Protein AF-A0A9E5T337-F1 (afdb_monomer)

Radius of gyration: 17.91 Å; Cα contacts (8 Å, |Δi|>4): 522; chains: 1; bounding box: 38×46×51 Å

Mean predicted aligned error: 8.65 Å

Foldseek 3Di:
DDDDDDPDDDDDPDPPVVCVVVPNLWPDADWDWPQAQAWWWWDLPPDIWIWHRPGSFWIDTVNHIFGKTWGDPDPQWIWIDTFNKIKIARPVLQWIWICDPNDIRTGGIDRDPDDDPDDIFAWCACVCAQDWWWWATSVRWTWIWHRNHSQWTFIAGPPGRPDTDIWTKTWICPDDQWIWMKTAAADDPPGPDDHFFGIKIWTARPVQQWIWTWTDGPPDTIGITIGGIDDDD

pLDDT: mean 80.41, std 20.09, range [23.73, 97.94]

Sequence (233 aa):
MNLIYDEGGVYIRNLANTADKHGIGQYCFARNFELAGSGYVISDGSAEYKCVFINRETMTLNDAEHYYECLKLVNSTYFVRFGTDVLVLDLEQQMATLILNGKTVCGVPFSSGFRPEGKRHTDAGSDMVGTSVSWVLGCGRFVNHDYFTEDKVRVGWSPKSEETEVMPCRAVKIKGAVYLVVVEGGVPDGVCAPAGTSRVIMLQDYDRMIFVGCVTGAGFDPVMISGYARPLG

Secondary structure (DSSP, 8-state):
------S-------THHHHGGGT-SS--PPBP-TTTT-EEEEE-SS-EEEEEE-SSSEEEETTEEEEEEEEEEETTEEEEEETTEEEEEETTTTEEEEEETTEEEEEEEESSS---SS---EE-GGGGTTEEEEEEETTS-EEEEEEEETTEEEEEETTEEEEEEEEEEEEEEEETTEEEEEEE-PPPTTSSSPTTEEEEEEEEETTTTEEEEEEEETTSPPEEEEEEEE---

Structure (mmCIF, N/CA/C/O backbone):
data_AF-A0A9E5T337-F1
#
_entry.id   AF-A0A9E5T337-F1
#
loop_
_atom_site.group_PDB
_atom_site.id
_atom_site.type_symbol
_atom_site.label_atom_id
_atom_site.label_alt_id
_atom_site.label_comp_id
_atom_site.label_asym_id
_atom_site.label_entity_id
_atom_site.label_seq_id
_atom_site.pdbx_PDB_ins_code
_atom_site.Cartn_x
_atom_site.Cartn_y
_atom_site.Cartn_z
_atom_site.occupancy
_atom_site.B_iso_or_equiv
_atom_site.auth_seq_id
_atom_site.auth_comp_id
_atom_site.auth_asym_id
_atom_site.auth_atom_id
_atom_site.pdbx_PDB_model_num
ATOM 1 N N . MET A 1 1 ? 10.348 -25.681 -7.161 1.00 29.31 1 MET A N 1
ATOM 2 C CA . MET A 1 1 ? 9.808 -26.300 -8.389 1.00 29.31 1 MET A CA 1
ATOM 3 C C . MET A 1 1 ? 9.686 -25.167 -9.385 1.00 29.31 1 MET A C 1
ATOM 5 O O . MET A 1 1 ? 8.897 -24.266 -9.147 1.00 29.31 1 MET A O 1
ATOM 9 N N . ASN A 1 2 ? 10.580 -25.129 -10.370 1.00 23.73 2 ASN A N 1
ATOM 10 C CA . ASN A 1 2 ? 10.744 -23.972 -11.247 1.00 23.73 2 ASN A CA 1
ATOM 11 C C . ASN A 1 2 ? 9.690 -24.040 -12.346 1.00 23.73 2 ASN A C 1
ATOM 13 O O . ASN A 1 2 ? 9.723 -24.952 -13.170 1.00 23.73 2 ASN A O 1
ATOM 17 N N . LEU A 1 3 ? 8.741 -23.111 -12.320 1.00 25.02 3 LEU A N 1
ATOM 18 C CA . LEU A 1 3 ? 7.777 -22.945 -13.396 1.00 25.02 3 LEU A CA 1
ATOM 19 C C . LEU A 1 3 ? 8.411 -22.017 -14.431 1.00 25.02 3 LEU A C 1
ATOM 21 O O . LEU A 1 3 ? 8.548 -20.821 -14.201 1.00 25.02 3 LEU A O 1
ATOM 25 N N . ILE A 1 4 ? 8.845 -22.611 -15.539 1.00 28.19 4 ILE A N 1
ATOM 26 C CA . ILE A 1 4 ? 9.186 -21.921 -16.782 1.00 28.19 4 ILE A CA 1
ATOM 27 C C . ILE A 1 4 ? 7.987 -22.145 -17.704 1.00 28.19 4 ILE A C 1
ATOM 29 O O . ILE A 1 4 ? 7.609 -23.299 -17.913 1.00 28.19 4 ILE A O 1
ATOM 33 N N . TYR A 1 5 ? 7.395 -21.077 -18.241 1.00 33.62 5 TYR A N 1
ATOM 34 C CA . TYR A 1 5 ? 6.402 -21.188 -19.307 1.00 33.62 5 TYR A CA 1
ATOM 35 C C . TYR A 1 5 ? 6.791 -20.306 -20.484 1.00 33.62 5 TYR A C 1
ATOM 37 O O . TYR A 1 5 ? 6.913 -19.091 -20.363 1.00 33.62 5 TYR A O 1
ATOM 45 N N . ASP A 1 6 ? 7.012 -21.018 -21.581 1.00 28.67 6 ASP A N 1
ATOM 46 C CA . ASP A 1 6 ? 7.445 -20.587 -22.896 1.00 28.67 6 ASP A CA 1
ATOM 47 C C . ASP A 1 6 ? 6.250 -20.141 -23.758 1.00 28.67 6 ASP A C 1
ATOM 49 O O . ASP A 1 6 ? 5.079 -20.406 -23.458 1.00 28.67 6 ASP A O 1
ATOM 53 N N . GLU A 1 7 ? 6.592 -19.450 -24.833 1.00 40.72 7 GLU A N 1
ATOM 54 C CA . GLU A 1 7 ? 5.768 -18.841 -25.859 1.00 40.72 7 GLU A CA 1
ATOM 55 C C . GLU A 1 7 ? 4.642 -19.761 -26.377 1.00 40.72 7 GLU A C 1
ATOM 57 O O . GLU A 1 7 ? 4.862 -20.860 -26.884 1.00 40.72 7 GLU A O 1
ATOM 62 N N . GLY A 1 8 ? 3.400 -1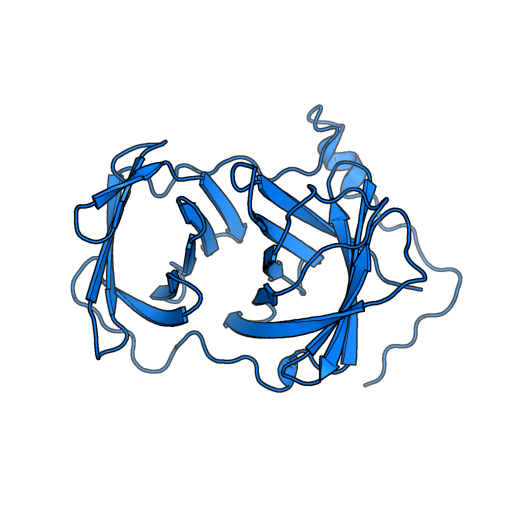9.265 -26.306 1.00 40.59 8 GLY A N 1
ATOM 63 C CA . GLY A 1 8 ? 2.235 -19.874 -26.959 1.00 40.59 8 GLY A CA 1
ATOM 64 C C . GLY A 1 8 ? 1.330 -20.706 -26.044 1.00 40.59 8 GLY A C 1
ATOM 65 O O . GLY A 1 8 ? 1.277 -21.927 -26.148 1.00 40.59 8 GLY A O 1
ATOM 66 N N . GLY A 1 9 ? 0.516 -20.057 -25.201 1.00 26.78 9 GLY A N 1
ATOM 67 C CA . GLY A 1 9 ? -0.428 -20.790 -24.352 1.00 26.78 9 GLY A CA 1
ATOM 68 C C . GLY A 1 9 ? -1.543 -19.961 -23.716 1.00 26.78 9 GLY A C 1
ATOM 69 O O . GLY A 1 9 ? -1.344 -19.329 -22.692 1.00 26.78 9 GLY A O 1
ATOM 70 N N . VAL A 1 10 ? -2.737 -20.076 -24.308 1.00 29.52 10 VAL A N 1
ATOM 71 C CA . VAL A 1 10 ? -4.086 -19.853 -23.748 1.00 29.52 10 VAL A CA 1
ATOM 72 C C . VAL A 1 10 ? -4.414 -18.442 -23.233 1.00 29.52 10 VAL A C 1
ATOM 74 O O . VAL A 1 10 ? -4.197 -18.084 -22.081 1.00 29.52 10 VAL A O 1
ATOM 77 N N . TYR A 1 11 ? -5.121 -17.691 -24.083 1.00 35.78 11 TYR A N 1
ATOM 78 C CA . TYR A 1 11 ? -6.026 -16.617 -23.676 1.00 35.78 11 TYR A CA 1
ATOM 79 C C . TYR A 1 11 ? -7.002 -17.140 -22.608 1.00 35.78 11 TYR A C 1
ATOM 81 O O . TYR A 1 11 ? -8.017 -17.771 -22.916 1.00 35.78 11 TYR A O 1
ATOM 89 N N . ILE A 1 12 ? -6.693 -16.886 -21.337 1.00 29.39 12 ILE A N 1
ATOM 90 C CA . ILE A 1 12 ? -7.669 -16.983 -20.256 1.00 29.39 12 ILE A CA 1
ATOM 91 C C . ILE A 1 12 ? -8.687 -15.881 -20.529 1.00 29.39 12 ILE A C 1
ATOM 93 O O . ILE A 1 12 ? -8.316 -14.717 -20.674 1.00 29.39 12 ILE A O 1
ATOM 97 N N . ARG A 1 13 ? -9.969 -16.253 -20.651 1.00 28.33 13 ARG A N 1
ATOM 98 C CA . ARG A 1 13 ? -11.077 -15.312 -20.868 1.00 28.33 13 ARG A CA 1
ATOM 99 C C . ARG A 1 13 ? -10.943 -14.123 -19.914 1.00 28.33 13 ARG A C 1
ATOM 101 O O . ARG A 1 13 ? -11.208 -14.238 -18.724 1.00 28.33 13 ARG A O 1
ATOM 108 N N . ASN A 1 14 ? -10.543 -13.006 -20.512 1.00 28.42 14 ASN A N 1
ATOM 109 C CA . ASN A 1 14 ? -10.410 -11.662 -19.977 1.00 28.42 14 ASN A CA 1
ATOM 110 C C . ASN A 1 14 ? -11.287 -11.360 -18.741 1.00 28.42 14 ASN A C 1
ATOM 112 O O . ASN A 1 14 ? -12.499 -11.178 -18.876 1.00 28.42 14 ASN A O 1
ATOM 116 N N . LEU A 1 15 ? -10.649 -11.120 -17.589 1.00 34.06 15 LEU A N 1
ATOM 117 C CA . LEU A 1 15 ? -11.189 -10.228 -16.546 1.00 34.06 15 LEU A CA 1
ATOM 118 C C . LEU A 1 15 ? -11.283 -8.770 -17.047 1.00 34.06 15 LEU A C 1
ATOM 120 O O . LEU A 1 15 ? -12.082 -7.986 -16.538 1.00 34.06 15 LEU A O 1
ATOM 124 N N . ALA A 1 16 ? -10.571 -8.427 -18.128 1.00 31.20 16 ALA A N 1
ATOM 125 C CA . ALA A 1 16 ? -10.767 -7.169 -18.848 1.00 31.20 16 ALA A CA 1
ATOM 126 C C . ALA A 1 16 ? -12.151 -7.072 -19.538 1.00 31.20 16 ALA A C 1
ATOM 128 O O . ALA A 1 16 ? -12.636 -5.974 -19.769 1.00 31.20 16 ALA A O 1
ATOM 129 N N . ASN A 1 17 ? -12.852 -8.194 -19.779 1.00 30.44 17 ASN A N 1
ATOM 130 C CA . ASN A 1 17 ? -14.195 -8.230 -20.386 1.00 30.44 17 ASN A CA 1
ATOM 131 C C . ASN A 1 17 ? -15.329 -8.293 -19.351 1.00 30.44 17 ASN A C 1
ATOM 133 O O . ASN A 1 17 ? -16.504 -8.311 -19.725 1.00 30.44 17 ASN A O 1
ATOM 137 N N . THR A 1 18 ? -15.016 -8.372 -18.058 1.00 39.38 18 THR A N 1
ATOM 138 C CA . THR A 1 18 ? -16.016 -8.203 -16.994 1.00 39.38 18 THR A CA 1
ATOM 139 C C . THR A 1 18 ? -16.165 -6.745 -16.577 1.00 39.38 18 THR A C 1
ATOM 141 O O . THR A 1 18 ? -17.231 -6.379 -16.107 1.00 39.38 18 THR A O 1
ATOM 144 N N . ALA A 1 19 ? -15.166 -5.893 -16.824 1.00 35.88 19 ALA A N 1
ATOM 145 C CA . ALA A 1 19 ? -15.247 -4.462 -16.533 1.00 35.88 19 ALA A CA 1
ATOM 146 C C . ALA A 1 19 ? -16.065 -3.691 -17.594 1.00 35.88 19 ALA A C 1
ATOM 148 O O . ALA A 1 19 ? -16.938 -2.900 -17.238 1.00 35.88 19 ALA A O 1
ATOM 149 N N . ASP A 1 20 ? -15.898 -4.005 -18.884 1.00 31.16 20 ASP A N 1
ATOM 150 C CA . ASP A 1 20 ? -16.635 -3.339 -19.975 1.00 31.16 20 ASP A CA 1
ATOM 151 C C . ASP A 1 20 ? -18.145 -3.623 -19.968 1.00 31.16 20 ASP A C 1
ATOM 153 O O . ASP A 1 20 ? -18.947 -2.750 -20.296 1.00 31.16 20 ASP A O 1
ATOM 157 N N . LYS A 1 21 ? -18.575 -4.802 -19.498 1.00 35.47 21 LYS A N 1
ATOM 158 C CA . LYS A 1 21 ? -20.008 -5.118 -19.310 1.00 35.47 21 LYS A CA 1
ATOM 159 C C . LYS A 1 21 ? -20.675 -4.264 -18.224 1.00 35.47 21 LYS A C 1
ATOM 161 O O . LYS A 1 21 ? -21.900 -4.204 -18.168 1.00 35.47 21 LYS A O 1
ATOM 166 N N . HIS A 1 22 ? -19.870 -3.615 -17.384 1.00 36.78 22 HIS A N 1
ATOM 167 C CA . HIS A 1 22 ? -20.288 -2.659 -16.363 1.00 36.78 22 HIS A CA 1
ATOM 168 C C . HIS A 1 22 ? -19.899 -1.209 -16.715 1.00 36.78 22 HIS A C 1
ATOM 170 O O . HIS A 1 22 ? -20.068 -0.324 -15.880 1.00 36.78 22 HIS A O 1
ATOM 176 N N . GLY A 1 23 ? -19.395 -0.943 -17.930 1.00 25.94 23 GLY A N 1
ATOM 177 C CA . GLY A 1 23 ? -18.974 0.395 -18.365 1.00 25.94 23 GLY A CA 1
ATOM 178 C C . GLY A 1 23 ? -17.684 0.904 -17.709 1.00 25.94 23 GLY A C 1
ATOM 179 O O . GLY A 1 23 ? -17.449 2.110 -17.671 1.00 25.94 23 GLY A O 1
ATOM 180 N N . ILE A 1 24 ? -16.852 0.013 -17.166 1.00 36.38 24 ILE A N 1
ATOM 181 C CA . ILE A 1 24 ? -15.649 0.366 -16.408 1.00 36.38 24 ILE A CA 1
ATOM 182 C C . ILE A 1 24 ? -14.429 0.313 -17.341 1.00 36.38 24 ILE A C 1
ATOM 184 O O . ILE A 1 24 ? -13.706 -0.676 -17.394 1.00 36.38 24 ILE A O 1
ATOM 188 N N . GLY A 1 25 ? -14.179 1.415 -18.057 1.00 35.22 25 GLY A N 1
ATOM 189 C CA . GLY A 1 25 ? -13.001 1.608 -18.922 1.00 35.22 25 GLY A CA 1
ATOM 190 C C . GLY A 1 25 ? -11.683 1.877 -18.176 1.00 35.22 25 GLY A C 1
ATOM 191 O O . GLY A 1 25 ? -10.708 2.318 -18.780 1.00 35.22 25 GLY A O 1
ATOM 192 N N . GLN A 1 26 ? -11.651 1.673 -16.857 1.00 44.88 26 GLN A N 1
ATOM 193 C CA . GLN A 1 26 ? -10.475 1.821 -16.002 1.00 44.88 26 GLN A CA 1
ATOM 194 C C . GLN A 1 26 ? -10.594 0.808 -14.864 1.00 44.88 26 GLN A C 1
ATOM 196 O O . GLN A 1 26 ? -11.515 0.918 -14.064 1.00 44.88 26 GLN A O 1
ATOM 201 N N . TYR A 1 27 ? -9.684 -0.163 -14.754 1.00 51.00 27 TYR A N 1
ATOM 202 C CA . TYR A 1 27 ? -9.589 -1.006 -13.556 1.00 51.00 27 TYR A CA 1
ATOM 203 C C . TYR A 1 27 ? -9.170 -0.127 -12.365 1.00 51.00 27 TYR A C 1
ATOM 205 O O . TYR A 1 27 ? -7.988 0.037 -12.077 1.00 51.00 27 TYR A O 1
ATOM 213 N 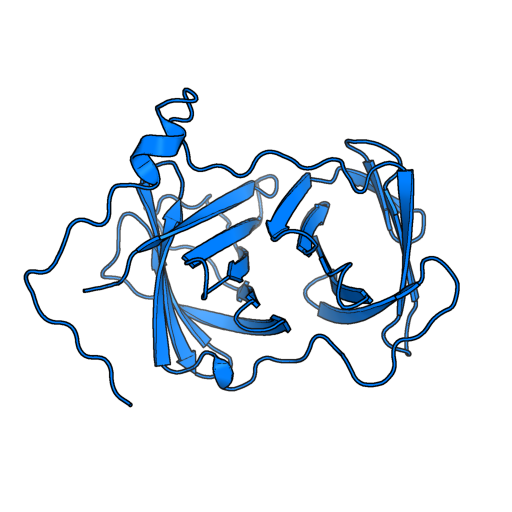N . CYS A 1 28 ? -10.153 0.529 -11.753 1.00 57.50 28 CYS A N 1
ATOM 214 C CA . CYS A 1 28 ? -10.033 1.336 -10.556 1.00 57.50 28 CYS A CA 1
ATOM 215 C C . CYS A 1 28 ? -10.923 0.685 -9.504 1.00 57.50 28 CYS A C 1
ATOM 217 O O . CYS A 1 28 ? -12.139 0.583 -9.694 1.00 57.50 28 CYS A O 1
ATOM 219 N N . PHE A 1 29 ? -10.328 0.207 -8.414 1.00 68.56 29 PHE A N 1
ATOM 220 C CA . PHE A 1 29 ? -11.117 -0.245 -7.276 1.00 68.56 29 PHE A CA 1
ATOM 221 C C . PHE A 1 29 ? -11.980 0.922 -6.801 1.00 68.56 29 PHE A C 1
ATOM 223 O O . PHE A 1 29 ? -11.488 2.033 -6.600 1.00 68.56 29 PHE A O 1
ATOM 230 N N . ALA A 1 30 ? -13.280 0.679 -6.639 1.00 78.56 30 ALA A N 1
ATOM 231 C CA . ALA A 1 30 ? -14.173 1.699 -6.119 1.00 78.56 30 ALA A CA 1
ATOM 232 C C . ALA A 1 30 ? -13.756 2.078 -4.692 1.00 78.56 30 ALA A C 1
ATOM 234 O O . ALA A 1 30 ? -13.337 1.217 -3.908 1.00 78.56 30 ALA A O 1
ATOM 235 N N . ARG A 1 31 ? -13.922 3.360 -4.345 1.00 83.44 31 ARG A N 1
ATOM 236 C CA . ARG A 1 31 ? -13.801 3.803 -2.953 1.00 83.44 31 ARG A CA 1
ATOM 237 C C . ARG A 1 31 ? -14.709 2.949 -2.073 1.00 83.44 31 ARG A C 1
ATOM 239 O O . ARG A 1 31 ? -15.872 2.710 -2.403 1.00 83.44 31 ARG A O 1
ATOM 246 N N . ASN A 1 32 ? -14.163 2.486 -0.960 1.00 88.69 32 ASN A N 1
ATOM 247 C CA . ASN A 1 32 ? -14.872 1.691 0.023 1.00 88.69 32 ASN A CA 1
ATOM 248 C C . ASN A 1 32 ? -15.223 2.559 1.236 1.00 88.69 32 ASN A C 1
ATOM 250 O O . ASN A 1 32 ? -14.430 3.390 1.667 1.00 88.69 32 ASN A O 1
ATOM 254 N N . PHE A 1 33 ? -16.420 2.353 1.782 1.00 92.94 33 PHE A N 1
ATOM 255 C CA . PHE A 1 33 ? -16.945 3.133 2.905 1.00 92.94 33 PHE A CA 1
ATOM 256 C C . PHE A 1 33 ? -17.353 2.254 4.093 1.00 92.94 33 PHE A C 1
ATOM 258 O O . PHE A 1 33 ? -18.019 2.736 5.003 1.00 92.94 33 PHE A O 1
ATOM 265 N N . GLU A 1 34 ? -16.994 0.967 4.093 1.00 93.69 34 GLU A N 1
ATOM 266 C CA . GLU A 1 34 ? -17.401 0.015 5.139 1.00 93.69 34 GLU A CA 1
ATOM 267 C C . GLU A 1 34 ? -16.792 0.344 6.504 1.00 93.69 34 GLU A C 1
ATOM 269 O O . GLU A 1 34 ? -17.346 -0.040 7.529 1.00 93.69 34 GLU A O 1
ATOM 274 N N . LEU A 1 35 ? -15.674 1.074 6.524 1.00 93.12 35 LEU A N 1
ATOM 275 C CA . LEU A 1 35 ? -15.048 1.532 7.759 1.00 93.12 35 LEU A CA 1
ATOM 276 C C . LEU A 1 35 ? -15.755 2.760 8.358 1.00 93.12 35 LEU A C 1
ATOM 278 O O . LEU A 1 35 ? -15.497 3.085 9.511 1.00 93.12 35 LEU A O 1
ATOM 282 N N . ALA A 1 36 ? -16.644 3.452 7.639 1.00 95.25 36 ALA A N 1
ATOM 283 C CA . ALA A 1 36 ? -17.304 4.648 8.165 1.00 95.25 36 ALA A CA 1
ATOM 284 C C . ALA A 1 36 ? -18.131 4.333 9.428 1.00 95.25 36 ALA A C 1
ATOM 286 O O . ALA A 1 36 ? -18.938 3.407 9.446 1.00 95.25 36 ALA A O 1
ATOM 287 N N . GLY A 1 37 ? -17.941 5.128 10.482 1.00 93.94 37 GLY A N 1
ATOM 288 C CA . GLY A 1 37 ? -18.546 4.927 11.799 1.00 93.94 37 GLY A CA 1
ATOM 289 C C . GLY A 1 37 ? -17.797 3.942 12.705 1.00 93.94 37 GLY A C 1
ATOM 290 O O . GLY A 1 37 ? -18.275 3.654 13.800 1.00 93.94 37 GLY A O 1
ATOM 291 N N . SER A 1 38 ? -16.642 3.419 12.279 1.00 93.50 38 SER A N 1
ATOM 292 C CA . SER A 1 38 ? -15.820 2.504 13.079 1.00 93.50 38 SER A CA 1
ATOM 293 C C . SER A 1 38 ? -14.626 3.203 13.736 1.00 93.50 38 SER A C 1
ATOM 295 O O . SER A 1 38 ? -14.162 4.253 13.289 1.00 93.50 38 SER A O 1
ATOM 297 N N . GLY A 1 39 ? -14.113 2.610 14.814 1.00 92.31 39 GLY A N 1
ATOM 298 C CA . GLY A 1 39 ? -12.928 3.090 15.516 1.00 92.31 39 GLY A CA 1
ATOM 299 C C . GLY A 1 39 ? -12.031 1.938 15.948 1.00 92.31 39 GLY A C 1
ATOM 300 O O . GLY A 1 39 ? -12.514 0.874 16.336 1.00 92.31 39 GLY A O 1
ATOM 301 N N . TYR A 1 40 ? -10.725 2.171 15.883 1.00 91.56 40 TYR A N 1
ATOM 302 C CA . TYR A 1 40 ? -9.684 1.206 16.204 1.00 91.56 40 TYR A CA 1
ATOM 303 C C . TYR A 1 40 ? -8.576 1.885 17.002 1.00 91.56 40 TYR A C 1
ATOM 305 O O . TYR A 1 40 ? -8.139 2.984 16.662 1.00 91.56 40 TYR A O 1
ATOM 313 N N . VAL A 1 41 ? -8.076 1.215 18.036 1.00 89.94 41 VAL A N 1
ATOM 314 C CA . VAL A 1 41 ? -6.817 1.601 18.689 1.00 89.94 41 VAL A CA 1
ATOM 315 C C . VAL A 1 41 ? -5.733 0.645 18.226 1.00 89.94 41 VAL A C 1
ATOM 317 O O . VAL A 1 41 ? -5.826 -0.549 18.480 1.00 89.94 41 VAL A O 1
ATOM 320 N N . ILE A 1 42 ? -4.722 1.148 17.531 1.00 89.69 42 ILE A N 1
ATOM 321 C CA . ILE A 1 42 ? -3.598 0.355 17.034 1.00 89.69 42 ILE A CA 1
ATOM 322 C C . ILE A 1 42 ? -2.449 0.491 18.026 1.00 89.69 42 ILE A C 1
ATOM 324 O O . ILE A 1 42 ? -2.052 1.609 18.344 1.00 89.69 42 ILE A O 1
ATOM 328 N N . SER A 1 43 ? -1.891 -0.624 18.493 1.00 86.56 43 SER A N 1
ATOM 329 C CA . SER A 1 43 ? -0.694 -0.607 19.341 1.00 86.56 43 SER A CA 1
ATOM 330 C C . SER A 1 43 ? 0.353 -1.601 18.863 1.00 86.56 43 SER A C 1
ATOM 332 O O . SER A 1 43 ? 0.029 -2.747 18.543 1.00 86.56 43 SER A O 1
ATOM 334 N N . ASP A 1 44 ? 1.610 -1.165 18.876 1.00 83.31 44 ASP A N 1
ATOM 335 C CA . ASP A 1 44 ? 2.799 -2.008 18.713 1.00 83.31 44 ASP A CA 1
ATOM 336 C C . ASP A 1 44 ? 3.436 -2.396 20.066 1.00 83.31 44 ASP A C 1
ATOM 338 O O . ASP A 1 44 ? 4.477 -3.049 20.113 1.00 83.31 44 ASP A O 1
ATOM 342 N N . GLY A 1 45 ? 2.797 -2.011 21.179 1.00 83.38 45 GLY A N 1
ATOM 343 C CA . GLY A 1 45 ? 3.275 -2.194 22.550 1.00 83.38 45 GLY A CA 1
ATOM 344 C C . GLY A 1 45 ? 4.114 -1.036 23.095 1.00 83.38 45 GLY A C 1
ATOM 345 O O . GLY A 1 45 ? 4.293 -0.959 24.308 1.00 83.38 45 GLY A O 1
ATOM 346 N N . SER A 1 46 ? 4.591 -0.132 22.238 1.00 84.88 46 SER A N 1
ATOM 347 C CA . SER A 1 46 ? 5.359 1.055 22.630 1.00 84.88 46 SER A CA 1
ATOM 348 C C . SER A 1 46 ? 4.528 2.336 22.559 1.00 84.88 46 SER A C 1
ATOM 350 O O . SER A 1 46 ? 4.669 3.217 23.406 1.00 84.88 46 SER A O 1
ATOM 352 N N . ALA A 1 47 ? 3.626 2.408 21.584 1.00 87.31 47 ALA A N 1
ATOM 353 C CA . ALA A 1 47 ? 2.710 3.513 21.378 1.00 87.31 47 ALA A CA 1
ATOM 354 C C . ALA A 1 47 ? 1.296 3.005 21.075 1.00 87.31 47 ALA A C 1
ATOM 356 O O . ALA A 1 47 ? 1.081 1.841 20.717 1.00 87.31 47 ALA A O 1
ATOM 357 N N . GLU A 1 48 ? 0.326 3.902 21.223 1.00 91.12 48 GLU A N 1
ATOM 358 C CA . GLU A 1 48 ? -1.060 3.683 20.825 1.00 91.12 48 GLU A CA 1
ATOM 359 C C . GLU A 1 48 ? -1.491 4.772 19.842 1.00 91.12 48 GLU A C 1
ATOM 361 O O . GLU A 1 48 ? -1.173 5.952 20.009 1.00 91.12 48 GLU A O 1
ATOM 366 N N . TYR A 1 49 ? -2.219 4.360 18.809 1.00 92.69 49 TYR A N 1
ATOM 367 C CA . TYR A 1 49 ? -2.725 5.215 17.747 1.00 92.69 49 TYR A CA 1
ATOM 368 C C . TYR A 1 49 ? -4.229 5.009 17.625 1.00 92.69 49 TYR A C 1
ATOM 370 O O . TYR A 1 49 ? -4.695 3.943 17.217 1.00 92.69 49 TYR A O 1
ATOM 378 N N . LYS A 1 50 ? -5.006 6.028 17.979 1.00 93.44 50 LYS A N 1
ATOM 379 C CA . LYS A 1 50 ? -6.467 5.985 17.908 1.00 93.44 50 LYS A CA 1
ATOM 380 C C . LYS A 1 50 ? -6.921 6.454 16.531 1.00 93.44 50 LYS A C 1
ATOM 382 O O . LYS A 1 50 ? -6.800 7.633 16.213 1.00 93.44 50 LYS A O 1
ATOM 387 N N . CYS A 1 51 ? -7.445 5.528 15.739 1.00 94.56 51 CYS A N 1
ATOM 388 C CA . CYS A 1 51 ? -7.976 5.769 14.403 1.00 94.56 51 CYS A CA 1
ATOM 389 C C . CYS A 1 51 ? -9.506 5.697 14.442 1.00 94.56 51 CYS A C 1
ATOM 391 O O . CYS A 1 51 ? -10.051 4.636 14.741 1.00 94.56 51 CYS A O 1
ATOM 393 N N . VAL A 1 52 ? -10.215 6.784 14.137 1.00 95.75 52 VAL A N 1
ATOM 394 C CA . VAL A 1 52 ? -11.690 6.793 14.096 1.00 95.75 52 VAL A CA 1
ATOM 395 C C . VAL A 1 52 ? -12.169 7.270 12.738 1.00 95.75 52 VAL A C 1
ATOM 397 O O . VAL A 1 52 ? -11.944 8.412 12.365 1.00 95.75 52 VAL A O 1
ATOM 400 N N . PHE A 1 53 ? -12.865 6.419 12.001 1.00 96.38 53 PHE A N 1
ATOM 401 C CA . PHE A 1 53 ? -13.480 6.764 10.725 1.00 96.38 53 PHE A CA 1
ATOM 402 C C . PHE A 1 53 ? -14.834 7.423 10.998 1.00 96.38 53 PHE A C 1
ATOM 404 O O . PHE A 1 53 ? -15.822 6.734 11.242 1.00 96.38 53 PHE A O 1
ATOM 411 N N . ILE A 1 54 ? -14.895 8.756 10.990 1.00 96.75 54 ILE A N 1
ATOM 412 C CA . ILE A 1 54 ? -16.104 9.502 11.375 1.00 96.75 54 ILE A CA 1
ATOM 413 C C . ILE A 1 54 ? -17.220 9.270 10.353 1.00 96.75 54 ILE A C 1
ATOM 415 O O . ILE A 1 54 ? -18.351 8.943 10.710 1.00 96.75 54 ILE A O 1
ATOM 419 N N . ASN A 1 55 ? -16.909 9.458 9.072 1.00 94.81 55 ASN A N 1
ATOM 420 C CA . ASN A 1 55 ? -17.862 9.330 7.974 1.00 94.81 55 ASN A CA 1
ATOM 421 C C . ASN A 1 55 ? -17.158 8.794 6.712 1.00 94.81 55 ASN A C 1
ATOM 423 O O . ASN A 1 55 ? -16.122 8.134 6.797 1.00 94.81 55 ASN A O 1
ATOM 427 N N . ARG A 1 56 ? -17.748 9.015 5.532 1.00 94.94 56 ARG A N 1
ATOM 428 C CA . ARG A 1 56 ? -17.230 8.528 4.242 1.00 94.94 56 ARG A CA 1
ATOM 429 C C . ARG A 1 56 ? -15.966 9.242 3.753 1.00 94.94 56 ARG A C 1
ATOM 431 O O . ARG A 1 56 ? -15.333 8.748 2.827 1.00 94.94 56 ARG A O 1
ATOM 438 N N . GLU A 1 57 ? -15.641 10.392 4.328 1.00 92.62 57 GLU A N 1
ATOM 439 C CA . GLU A 1 57 ? -14.609 11.306 3.834 1.00 92.62 57 GLU A CA 1
ATOM 440 C C . GLU A 1 57 ? -13.573 11.637 4.903 1.00 92.62 57 GLU A C 1
ATOM 442 O O . GLU A 1 57 ? -12.405 11.828 4.572 1.00 92.62 57 GLU A O 1
ATOM 447 N N . THR A 1 58 ? -13.975 11.683 6.176 1.00 96.50 58 THR A N 1
ATOM 448 C CA . THR A 1 58 ? -13.102 12.099 7.274 1.00 96.50 58 THR A CA 1
ATOM 449 C C . THR A 1 58 ? -12.866 10.997 8.298 1.00 96.50 58 THR A C 1
ATOM 451 O O . THR A 1 58 ? -13.754 10.213 8.654 1.00 96.50 58 THR A O 1
ATOM 454 N N . MET A 1 59 ? -11.629 10.950 8.783 1.00 97.06 59 MET A N 1
ATOM 455 C CA . MET A 1 59 ? -11.192 10.132 9.906 1.00 97.06 59 MET A CA 1
ATOM 456 C C . MET A 1 59 ? -10.378 10.981 10.882 1.00 97.06 59 MET A C 1
ATOM 458 O O . MET A 1 59 ? -9.893 12.046 10.510 1.00 97.06 59 MET A O 1
ATOM 462 N N . THR A 1 60 ? -10.179 10.500 12.105 1.00 97.00 60 THR A N 1
ATOM 463 C CA . THR A 1 60 ? -9.191 11.056 13.027 1.00 97.00 60 THR A CA 1
ATOM 464 C C . THR A 1 60 ? -8.064 10.077 13.296 1.00 97.00 60 THR A C 1
ATOM 466 O O . THR A 1 60 ? -8.291 8.870 13.388 1.00 97.00 60 THR A O 1
ATOM 469 N N . LEU A 1 61 ? -6.855 10.612 13.446 1.00 95.31 61 LEU A N 1
ATOM 470 C CA . LEU A 1 61 ? -5.696 9.924 14.001 1.00 95.31 61 LEU A CA 1
ATOM 471 C C . LEU A 1 61 ? -5.245 10.704 15.237 1.00 95.31 61 LEU A C 1
ATOM 473 O O . LEU A 1 61 ? -4.839 11.856 15.121 1.00 95.31 61 LEU A O 1
ATOM 477 N N . ASN A 1 62 ? -5.330 10.094 16.422 1.00 94.19 62 ASN A N 1
ATOM 478 C CA . ASN A 1 62 ? -5.045 10.760 17.702 1.00 94.19 62 ASN A CA 1
ATOM 479 C C . ASN A 1 62 ? -5.779 12.109 17.832 1.00 94.19 62 ASN A C 1
ATOM 481 O O . ASN A 1 62 ? -5.187 13.130 18.168 1.00 94.19 62 ASN A O 1
ATOM 485 N N . ASP A 1 63 ? -7.075 12.086 17.510 1.00 92.81 63 ASP A N 1
ATOM 486 C CA . ASP A 1 63 ? -8.004 13.223 17.544 1.00 92.81 63 ASP A CA 1
ATOM 487 C C . ASP A 1 63 ? -7.728 14.351 16.517 1.00 92.81 63 ASP A C 1
ATOM 489 O O . ASP A 1 63 ? -8.535 15.273 16.404 1.00 92.81 63 ASP A O 1
ATOM 493 N N . ALA A 1 64 ? -6.673 14.256 15.698 1.00 96.12 64 ALA A N 1
ATOM 494 C CA . ALA A 1 64 ? -6.467 15.132 14.542 1.00 96.12 64 ALA A CA 1
ATOM 495 C C . ALA A 1 64 ? -7.290 14.648 13.339 1.00 96.12 64 ALA A C 1
ATOM 497 O O . ALA A 1 64 ? -7.236 13.468 12.999 1.00 96.12 64 ALA A O 1
ATOM 498 N N . GLU A 1 65 ? -8.054 15.540 12.704 1.00 96.75 65 GLU A N 1
ATOM 499 C CA . GLU A 1 65 ? -8.908 15.211 11.556 1.00 96.75 65 GLU A CA 1
ATOM 500 C C . GLU A 1 65 ? -8.122 15.166 10.239 1.00 96.75 65 GLU A C 1
ATOM 502 O O . GLU A 1 65 ? -7.283 16.023 9.957 1.00 96.75 65 GLU A O 1
ATOM 507 N N . HIS A 1 66 ? -8.441 14.176 9.407 1.00 95.94 66 HIS A N 1
ATOM 508 C CA . HIS A 1 66 ? -7.875 13.983 8.082 1.00 95.94 66 HIS A CA 1
ATOM 509 C C . HIS A 1 66 ? -8.953 13.565 7.083 1.00 95.94 66 HIS A C 1
ATOM 511 O O . HIS A 1 66 ? -9.805 12.724 7.384 1.00 95.94 66 HIS A O 1
ATOM 517 N N . TYR A 1 67 ? -8.848 14.068 5.852 1.00 95.12 67 TYR A N 1
ATOM 518 C CA . TYR A 1 67 ? -9.516 13.435 4.719 1.00 95.12 67 TYR A CA 1
ATOM 519 C C . TYR A 1 67 ? -8.836 12.106 4.401 1.00 95.12 67 TYR A C 1
ATOM 521 O O . TYR A 1 67 ? -7.603 12.035 4.329 1.00 95.12 67 TYR A O 1
ATOM 529 N N . TYR A 1 68 ? -9.632 11.067 4.168 1.00 95.25 68 TYR A N 1
ATOM 530 C CA . TYR A 1 68 ? -9.118 9.759 3.791 1.00 95.25 68 TYR A CA 1
ATOM 531 C C . TYR A 1 68 ? -9.746 9.229 2.508 1.00 95.25 68 TYR A C 1
ATOM 533 O O . TYR A 1 68 ? -10.854 9.583 2.112 1.00 95.25 68 TYR A O 1
ATOM 541 N N . GLU A 1 69 ? -9.010 8.339 1.855 1.00 93.06 69 GLU A N 1
ATOM 542 C CA . GLU A 1 69 ? -9.538 7.468 0.816 1.00 93.06 69 GLU A CA 1
ATOM 543 C C . GLU A 1 69 ? -9.261 6.026 1.201 1.00 93.06 69 GLU A C 1
ATOM 545 O O . GLU A 1 69 ? -8.168 5.702 1.663 1.00 93.06 69 GLU A O 1
ATOM 550 N N . CYS A 1 70 ? -10.255 5.162 1.021 1.00 93.75 70 CYS A N 1
ATOM 551 C CA . CYS A 1 70 ? -10.150 3.751 1.350 1.00 93.75 70 CYS A CA 1
ATOM 552 C C . CYS A 1 70 ? -10.432 2.902 0.115 1.00 93.75 70 CYS A C 1
ATOM 554 O O . CYS A 1 70 ? -11.443 3.091 -0.563 1.00 93.75 70 CYS A O 1
ATOM 556 N N . LEU A 1 71 ? -9.544 1.951 -0.156 1.00 91.50 71 LEU A N 1
ATOM 557 C CA . LEU A 1 71 ? -9.722 0.900 -1.147 1.00 91.50 71 LEU A CA 1
ATOM 558 C C . LEU A 1 71 ? -9.702 -0.453 -0.444 1.00 91.50 71 LEU A C 1
ATOM 560 O O . LEU A 1 71 ? -8.886 -0.705 0.441 1.00 91.50 71 LEU A O 1
ATOM 564 N N . LYS A 1 72 ? -10.599 -1.344 -0.855 1.00 91.56 72 LYS A N 1
ATOM 565 C CA . LYS A 1 72 ? -10.681 -2.709 -0.336 1.00 91.56 72 LYS A CA 1
ATOM 566 C C . LYS A 1 72 ? -10.031 -3.656 -1.338 1.00 91.56 72 LYS A C 1
ATOM 568 O O . LYS A 1 72 ? -10.566 -3.825 -2.428 1.00 91.56 72 LYS A O 1
ATOM 573 N N . LEU A 1 73 ? -8.889 -4.251 -0.985 1.00 88.50 73 LEU A N 1
ATOM 574 C CA . LEU A 1 73 ? -8.154 -5.153 -1.884 1.00 88.50 73 LEU A CA 1
ATOM 575 C C . LEU A 1 73 ? -8.766 -6.559 -1.886 1.00 88.50 73 LEU A C 1
ATOM 577 O O . LEU A 1 73 ? -9.060 -7.128 -2.935 1.00 88.50 73 LEU A O 1
ATOM 581 N N . VAL A 1 74 ? -8.984 -7.108 -0.689 1.00 83.62 74 VAL A N 1
ATOM 582 C CA . VAL A 1 74 ? -9.613 -8.417 -0.469 1.00 83.62 74 VAL A CA 1
ATOM 583 C C . VAL A 1 74 ? -10.692 -8.314 0.613 1.00 83.62 74 VAL A C 1
ATOM 585 O O . VAL A 1 74 ? -10.826 -7.275 1.253 1.00 83.62 74 VAL A O 1
ATOM 588 N N . ASN A 1 75 ? -11.475 -9.381 0.827 1.00 82.12 75 ASN A N 1
ATOM 589 C CA . ASN A 1 75 ? -12.708 -9.366 1.635 1.00 82.12 75 ASN A CA 1
ATOM 590 C C . ASN A 1 75 ? -12.601 -8.686 3.012 1.00 82.12 75 ASN A C 1
ATOM 592 O O . ASN A 1 75 ? -13.600 -8.137 3.470 1.00 82.12 75 ASN A O 1
ATOM 596 N N . SER A 1 76 ? -11.429 -8.702 3.644 1.00 89.00 76 SER A N 1
ATOM 597 C CA . SER A 1 76 ? -11.196 -8.131 4.973 1.00 89.00 76 SER A CA 1
ATOM 598 C C . SER A 1 76 ? -9.998 -7.182 5.051 1.00 89.00 76 SER A C 1
ATOM 600 O O . SER A 1 76 ? -9.637 -6.786 6.157 1.00 89.00 76 SER A O 1
ATOM 602 N N . THR A 1 77 ? -9.350 -6.859 3.925 1.00 94.75 77 THR A N 1
ATOM 603 C CA . THR A 1 77 ? -8.108 -6.073 3.927 1.00 94.75 77 THR A CA 1
ATOM 604 C C . THR A 1 77 ? -8.302 -4.756 3.199 1.00 94.75 77 THR A C 1
ATOM 606 O O . THR A 1 77 ? -8.602 -4.716 2.001 1.00 94.75 77 THR A O 1
ATOM 609 N N . TYR A 1 78 ? -8.109 -3.680 3.948 1.00 96.31 78 TYR A N 1
ATOM 610 C CA . TYR A 1 78 ? -8.383 -2.313 3.546 1.00 96.31 78 TYR A CA 1
ATOM 611 C C . TYR A 1 78 ? -7.077 -1.540 3.487 1.00 96.31 78 TYR A C 1
ATOM 613 O O . TYR A 1 78 ? -6.271 -1.611 4.410 1.00 96.31 78 TYR A O 1
ATOM 621 N N . PHE A 1 79 ? -6.896 -0.785 2.414 1.00 97.38 79 PHE A N 1
ATOM 622 C CA . PHE A 1 79 ? -5.844 0.201 2.252 1.00 97.38 79 PHE A CA 1
ATOM 623 C C . PHE A 1 79 ? -6.465 1.584 2.416 1.00 97.38 79 PHE A C 1
ATOM 625 O O . PHE A 1 79 ? -7.354 1.965 1.654 1.00 97.38 79 PHE A O 1
ATOM 632 N N . VAL A 1 80 ? -6.019 2.326 3.417 1.00 97.44 80 VAL A N 1
ATOM 633 C CA . VAL A 1 80 ? -6.527 3.648 3.774 1.00 97.44 80 VAL A CA 1
ATOM 634 C C . VAL A 1 80 ? -5.391 4.642 3.628 1.00 97.44 80 VAL A C 1
ATOM 636 O O . VAL A 1 80 ? -4.342 4.469 4.235 1.00 97.44 80 VAL A O 1
ATOM 639 N N . ARG A 1 81 ? -5.597 5.703 2.856 1.00 95.12 81 ARG A N 1
ATOM 640 C CA . ARG A 1 81 ? -4.638 6.798 2.695 1.00 95.12 81 ARG A CA 1
ATOM 641 C C . ARG A 1 81 ? -5.203 8.067 3.304 1.00 95.12 81 ARG A C 1
ATOM 643 O O . ARG A 1 81 ? -6.315 8.456 2.951 1.00 95.12 81 ARG A O 1
ATOM 650 N N . PHE A 1 82 ? -4.425 8.760 4.126 1.00 94.31 82 PHE A N 1
ATOM 651 C CA . PHE A 1 82 ? -4.799 10.033 4.745 1.00 94.31 82 PHE A CA 1
ATOM 652 C C . PHE A 1 82 ? -3.590 10.979 4.729 1.00 94.31 82 PHE A C 1
ATOM 654 O O . PHE A 1 82 ? -2.558 10.718 5.340 1.00 94.31 82 PHE A O 1
ATOM 661 N N . GLY A 1 83 ? -3.677 12.061 3.949 1.00 89.75 83 GLY A N 1
ATOM 662 C CA . GLY A 1 83 ? -2.487 12.846 3.605 1.00 89.75 83 GLY A CA 1
ATOM 663 C C . GLY A 1 83 ? -1.441 11.974 2.902 1.00 89.75 83 GLY A C 1
ATOM 664 O O . GLY A 1 83 ? -1.776 11.216 1.997 1.00 89.75 83 GLY A O 1
ATOM 665 N N . THR A 1 84 ? -0.177 12.055 3.307 1.00 90.94 84 THR A N 1
ATOM 666 C CA . THR A 1 84 ? 0.885 11.194 2.765 1.00 90.94 84 THR A CA 1
ATOM 667 C C . THR A 1 84 ? 0.977 9.842 3.478 1.00 90.94 84 THR A C 1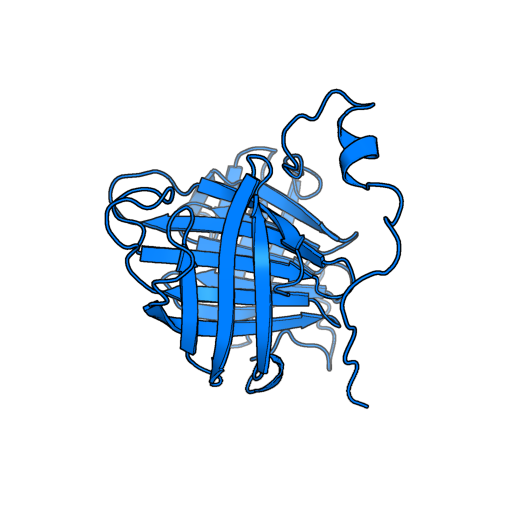
ATOM 669 O O . THR A 1 84 ? 1.692 8.962 3.009 1.00 90.94 84 THR A O 1
ATOM 672 N N . ASP A 1 85 ? 0.260 9.644 4.578 1.00 94.44 85 ASP A N 1
ATOM 673 C CA . ASP A 1 85 ? 0.345 8.449 5.409 1.00 94.44 85 ASP A CA 1
ATOM 674 C C . ASP A 1 85 ? -0.675 7.380 4.989 1.00 94.44 85 ASP A C 1
ATOM 676 O O . ASP A 1 85 ? -1.658 7.642 4.282 1.00 94.44 85 ASP A O 1
ATOM 680 N N . VAL A 1 86 ? -0.408 6.138 5.395 1.00 96.69 86 VAL A N 1
ATOM 681 C CA . VAL A 1 86 ? -1.192 4.963 4.996 1.00 96.69 86 VAL A CA 1
ATOM 682 C C . VAL A 1 86 ? -1.475 4.072 6.196 1.00 96.69 86 VAL A C 1
ATOM 684 O O . VAL A 1 86 ? -0.607 3.828 7.026 1.00 96.69 86 VAL A O 1
ATOM 687 N N . LEU A 1 87 ? -2.682 3.526 6.250 1.00 97.00 87 LEU A N 1
ATOM 688 C CA . LEU A 1 87 ? -3.111 2.498 7.181 1.00 97.00 87 LEU A CA 1
ATOM 689 C C . LEU A 1 87 ? -3.622 1.290 6.390 1.00 97.00 87 LEU A C 1
ATOM 691 O O . LEU A 1 87 ? -4.540 1.403 5.582 1.00 97.00 87 LEU A O 1
ATOM 695 N N . VAL A 1 88 ? -3.053 0.119 6.652 1.00 97.38 88 VAL A N 1
ATOM 696 C CA . VAL A 1 88 ? -3.586 -1.168 6.207 1.00 97.38 88 VAL A CA 1
ATOM 697 C C . VAL A 1 88 ? -4.262 -1.849 7.385 1.00 97.38 88 VAL A C 1
ATOM 699 O O . VAL A 1 88 ? -3.613 -2.104 8.397 1.00 97.38 88 VAL A O 1
ATOM 702 N N . LEU A 1 89 ? -5.549 -2.161 7.249 1.00 95.31 89 LEU A N 1
ATOM 703 C CA . LEU A 1 89 ? -6.315 -2.936 8.226 1.00 95.31 89 LEU A CA 1
ATOM 704 C C . LEU A 1 89 ? -6.635 -4.304 7.640 1.00 95.31 89 LEU A C 1
ATOM 706 O O . LEU A 1 89 ? -7.277 -4.375 6.596 1.00 95.31 89 LEU A O 1
ATOM 710 N N . ASP A 1 90 ? -6.249 -5.378 8.325 1.00 93.25 90 ASP A N 1
ATOM 711 C CA . ASP A 1 90 ? -6.773 -6.717 8.076 1.00 93.25 90 ASP A CA 1
ATOM 712 C C . ASP A 1 90 ? -7.710 -7.135 9.210 1.00 93.25 90 ASP A C 1
ATOM 714 O O . ASP A 1 90 ? -7.285 -7.564 10.286 1.00 93.25 90 ASP A O 1
ATOM 718 N N . LEU A 1 91 ? -9.013 -7.029 8.951 1.00 90.25 91 LEU A N 1
ATOM 719 C CA . LEU A 1 91 ? -10.051 -7.354 9.925 1.00 90.25 91 LEU A CA 1
ATOM 720 C C . LEU A 1 91 ? -10.191 -8.865 10.164 1.00 90.25 91 LEU A C 1
ATOM 722 O O . LEU A 1 91 ? -10.714 -9.266 11.197 1.00 90.25 91 LEU A O 1
ATOM 726 N N . GLU A 1 92 ? -9.725 -9.718 9.251 1.00 88.12 92 GLU A N 1
ATOM 727 C CA . GLU A 1 92 ? -9.779 -11.174 9.446 1.00 88.12 92 GLU A CA 1
ATOM 728 C C . GLU A 1 92 ? -8.712 -11.625 10.444 1.00 88.12 92 GLU A C 1
ATOM 730 O O . GLU A 1 92 ? -8.991 -12.407 11.351 1.00 88.12 92 GLU A O 1
ATOM 735 N N . GLN A 1 93 ? -7.491 -11.107 10.300 1.00 86.81 93 GLN A N 1
ATOM 736 C CA . GLN A 1 93 ? -6.394 -11.420 11.214 1.00 86.81 93 GLN A CA 1
ATOM 737 C C . GLN A 1 93 ? -6.353 -10.516 12.446 1.00 86.81 93 GLN A C 1
ATOM 739 O O . GLN A 1 93 ? -5.578 -10.800 13.356 1.00 86.81 93 GLN A O 1
ATOM 744 N N . GLN A 1 94 ? -7.194 -9.474 12.489 1.00 88.31 94 GLN A N 1
ATOM 745 C CA . GLN A 1 94 ? -7.171 -8.430 13.515 1.00 88.31 94 GLN A CA 1
ATOM 746 C C . GLN A 1 94 ? -5.761 -7.835 13.625 1.00 88.31 94 GLN A C 1
ATOM 748 O O . GLN A 1 94 ? -5.152 -7.830 14.692 1.00 88.31 94 GLN A O 1
ATOM 753 N N . MET A 1 95 ? -5.232 -7.370 12.493 1.00 91.00 95 MET A N 1
ATOM 754 C CA . MET A 1 95 ? -3.892 -6.795 12.375 1.00 91.00 95 MET A CA 1
ATOM 755 C C . MET A 1 95 ? -3.939 -5.466 11.629 1.00 91.00 95 MET A C 1
ATOM 757 O O . MET A 1 95 ? -4.815 -5.229 10.793 1.00 91.00 95 MET A O 1
ATOM 761 N N . ALA A 1 96 ? -2.992 -4.588 11.938 1.00 93.69 96 ALA A N 1
ATOM 762 C CA . ALA A 1 96 ? -2.864 -3.288 11.307 1.00 93.69 96 ALA A CA 1
ATOM 763 C C . ALA A 1 96 ? -1.398 -2.962 11.005 1.00 93.69 96 ALA A C 1
ATOM 765 O O . ALA A 1 96 ? -0.500 -3.277 11.786 1.00 93.69 96 ALA A O 1
ATOM 766 N N . THR A 1 97 ? -1.158 -2.282 9.888 1.00 95.81 97 THR A N 1
ATOM 767 C CA . THR A 1 97 ? 0.127 -1.640 9.597 1.00 95.81 97 THR A CA 1
ATOM 768 C C . THR A 1 97 ? -0.106 -0.179 9.274 1.00 95.81 97 THR A C 1
ATOM 770 O O . THR A 1 97 ? -0.844 0.142 8.348 1.00 95.81 97 THR A O 1
ATOM 773 N N . LEU A 1 98 ? 0.543 0.701 10.023 1.00 95.31 98 LEU A N 1
ATOM 774 C CA . LEU A 1 98 ? 0.521 2.140 9.824 1.00 95.31 98 LEU A CA 1
ATOM 775 C C . LEU A 1 98 ? 1.874 2.582 9.256 1.00 95.31 98 LEU A C 1
ATOM 777 O O . LEU A 1 98 ? 2.917 2.293 9.837 1.00 95.31 98 LEU A O 1
ATOM 781 N N . ILE A 1 99 ? 1.865 3.289 8.133 1.00 94.81 99 ILE A N 1
ATOM 782 C CA . ILE A 1 99 ? 3.007 4.046 7.627 1.00 94.81 99 ILE A CA 1
ATOM 783 C C . ILE A 1 99 ? 2.759 5.497 8.018 1.00 94.81 99 ILE A C 1
ATOM 785 O O . ILE A 1 99 ? 1.914 6.152 7.414 1.00 94.81 99 ILE A O 1
ATOM 789 N N . LEU A 1 100 ? 3.479 5.967 9.035 1.00 91.69 100 LEU A N 1
ATOM 790 C CA . LEU A 1 100 ? 3.330 7.300 9.617 1.00 91.69 100 LEU A CA 1
ATOM 791 C C . LEU A 1 100 ? 4.676 8.019 9.599 1.00 91.69 100 LEU A C 1
ATOM 793 O O . LEU A 1 100 ? 5.646 7.540 10.193 1.00 91.69 100 LEU A O 1
ATOM 797 N N . ASN A 1 101 ? 4.755 9.173 8.933 1.00 86.25 101 ASN A N 1
ATOM 798 C CA . ASN A 1 101 ? 5.992 9.957 8.811 1.00 86.25 101 ASN A CA 1
ATOM 799 C C . ASN A 1 101 ? 7.183 9.108 8.313 1.00 86.25 101 ASN A C 1
ATOM 801 O O . ASN A 1 101 ? 8.302 9.205 8.818 1.00 86.25 101 ASN A O 1
ATOM 805 N N . GLY A 1 102 ? 6.918 8.199 7.368 1.00 82.00 102 GLY A N 1
ATOM 806 C CA . GLY A 1 102 ? 7.914 7.283 6.794 1.00 82.00 102 GLY A CA 1
ATOM 807 C C . GLY A 1 102 ? 8.302 6.092 7.683 1.00 82.00 102 GLY A C 1
ATOM 808 O O . GLY A 1 102 ? 9.053 5.220 7.238 1.00 82.00 102 GLY A O 1
ATOM 809 N N . LYS A 1 103 ? 7.780 5.997 8.910 1.00 89.00 103 LYS A N 1
ATOM 810 C CA . LYS A 1 103 ? 7.986 4.848 9.801 1.00 89.00 103 LYS A CA 1
ATOM 811 C C . LYS A 1 103 ? 6.858 3.839 9.654 1.00 89.00 103 LYS A C 1
ATOM 813 O O . LYS A 1 103 ? 5.700 4.220 9.533 1.00 89.00 103 LYS A O 1
ATOM 818 N N . THR A 1 104 ? 7.213 2.563 9.715 1.00 91.75 104 THR A N 1
ATOM 819 C CA . THR A 1 104 ? 6.260 1.454 9.690 1.00 91.75 104 THR A CA 1
ATOM 820 C C . THR A 1 104 ? 5.986 1.001 11.117 1.00 91.75 104 THR A C 1
ATOM 822 O O . THR A 1 104 ? 6.915 0.652 11.842 1.00 91.75 104 THR A O 1
ATOM 825 N N . VAL A 1 105 ? 4.718 0.985 11.506 1.00 90.62 105 VAL A N 1
ATOM 826 C CA . VAL A 1 105 ? 4.231 0.493 12.795 1.00 90.62 105 VAL A CA 1
ATOM 827 C C . VAL A 1 105 ? 3.299 -0.679 12.519 1.00 90.62 105 VAL A C 1
ATOM 829 O O . VAL A 1 105 ? 2.219 -0.500 11.959 1.00 90.62 105 VAL A O 1
ATOM 832 N N . CYS A 1 106 ? 3.716 -1.884 12.898 1.00 91.12 106 CYS A N 1
ATOM 833 C CA . CYS A 1 106 ? 2.878 -3.079 12.831 1.00 91.12 106 CYS A CA 1
ATOM 834 C C . CYS A 1 106 ? 2.266 -3.330 14.206 1.00 91.12 106 CYS A C 1
ATOM 836 O O . CYS A 1 106 ? 2.984 -3.513 15.188 1.00 91.12 106 CYS A O 1
ATOM 838 N N . GLY A 1 107 ? 0.941 -3.347 14.273 1.00 86.38 107 GLY A N 1
ATOM 839 C CA . GLY A 1 107 ? 0.217 -3.452 15.527 1.00 86.38 107 GLY A CA 1
ATOM 840 C C . GLY A 1 107 ? -1.063 -4.256 15.402 1.00 86.38 107 GLY A C 1
ATOM 841 O O . GLY A 1 107 ? -1.437 -4.746 14.336 1.00 86.38 107 GLY A O 1
ATOM 842 N N . VAL A 1 108 ? -1.749 -4.375 16.528 1.00 84.75 108 VAL A N 1
ATOM 843 C CA . VAL A 1 108 ? -3.071 -4.996 16.617 1.00 84.75 108 VAL A CA 1
ATOM 844 C C . VAL A 1 108 ? -4.127 -3.895 16.786 1.00 84.75 108 VAL A C 1
ATOM 846 O O . VAL A 1 108 ? -3.941 -3.024 17.638 1.00 84.75 108 VAL A O 1
ATOM 849 N N . PRO A 1 109 ? -5.209 -3.879 15.987 1.00 80.00 109 PRO A N 1
ATOM 850 C CA . PRO A 1 109 ? -6.334 -2.989 16.182 1.00 80.00 109 PRO A CA 1
ATOM 851 C C . PRO A 1 109 ? -7.254 -3.543 17.280 1.00 80.00 109 PRO A C 1
ATOM 853 O O . PRO A 1 109 ? -7.779 -4.650 17.183 1.00 80.00 109 PRO A O 1
ATOM 856 N N . PHE A 1 110 ? -7.502 -2.746 18.314 1.00 74.00 110 PHE A N 1
ATOM 857 C CA . PHE A 1 110 ? -8.502 -3.020 19.336 1.00 74.00 110 PHE A CA 1
ATOM 858 C C . PHE A 1 110 ? -9.819 -2.365 18.958 1.00 74.00 110 PHE A C 1
ATOM 860 O O . PHE A 1 110 ? -9.916 -1.139 18.921 1.00 74.00 110 PHE A O 1
ATOM 867 N N . SER A 1 111 ? -10.840 -3.187 18.731 1.00 64.19 111 SER A N 1
ATOM 868 C CA . SER A 1 111 ? -12.238 -2.746 18.727 1.00 64.19 111 SER A CA 1
ATOM 869 C C . SER A 1 111 ? -12.937 -3.010 20.072 1.00 64.19 111 SER A C 1
ATOM 871 O O . SER A 1 111 ? -13.960 -2.395 20.352 1.00 64.19 111 SER A O 1
ATOM 873 N N . SER A 1 112 ? -12.398 -3.907 20.921 1.00 50.44 112 SER A N 1
ATOM 874 C CA . SER A 1 112 ? -13.049 -4.351 22.176 1.00 50.44 112 SER A CA 1
ATOM 875 C C . SER A 1 112 ? -12.121 -4.967 23.253 1.00 50.44 112 SER A C 1
ATOM 877 O O . SER A 1 112 ? -12.594 -5.641 24.163 1.00 50.44 112 SER A O 1
ATOM 879 N N . GLY A 1 113 ? -10.800 -4.738 23.197 1.00 50.50 113 GLY A N 1
ATOM 880 C CA . GLY A 1 113 ? -9.857 -5.191 24.243 1.00 50.50 113 GLY A CA 1
ATOM 881 C C . GLY A 1 113 ? -9.268 -6.601 24.069 1.00 50.50 113 GLY A C 1
ATOM 882 O O . GLY A 1 113 ? -8.549 -7.073 24.945 1.00 50.50 113 GLY A O 1
ATOM 883 N N . PHE A 1 114 ? -9.517 -7.270 22.940 1.00 50.69 114 PHE A N 1
ATOM 884 C CA . PHE A 1 114 ? -8.897 -8.558 22.614 1.00 50.69 114 PHE A CA 1
ATOM 885 C C . PHE A 1 114 ? -7.557 -8.377 21.876 1.00 50.69 114 PHE A C 1
ATOM 887 O O . PHE A 1 114 ? -7.501 -7.683 20.862 1.00 50.69 114 PHE A O 1
ATOM 894 N N . ARG A 1 115 ? -6.484 -9.016 22.367 1.00 58.69 115 ARG A N 1
ATOM 895 C CA . ARG A 1 115 ? -5.166 -9.133 21.707 1.00 58.69 115 ARG A CA 1
ATOM 896 C C . ARG A 1 115 ? -5.030 -10.549 21.133 1.00 58.69 115 ARG A C 1
ATOM 898 O O . ARG A 1 115 ? -4.836 -11.470 21.922 1.00 58.69 115 ARG A O 1
ATOM 905 N N . PRO A 1 116 ? -5.110 -10.760 19.807 1.00 56.12 116 PRO A N 1
ATOM 906 C CA . PRO A 1 116 ? -4.791 -12.059 19.229 1.00 56.12 116 PRO A CA 1
ATOM 907 C C . PRO A 1 116 ? -3.300 -12.352 19.440 1.00 56.12 116 PRO A C 1
ATOM 909 O O . PRO A 1 116 ? -2.438 -11.638 18.926 1.00 56.12 116 PRO A O 1
ATOM 912 N N . GLU A 1 117 ? -2.977 -13.390 20.207 1.00 58.62 117 GLU A N 1
ATOM 913 C CA . GLU A 1 117 ? -1.598 -13.864 20.327 1.00 58.62 117 GLU A CA 1
ATOM 914 C C . GLU A 1 117 ? -1.169 -14.595 19.041 1.00 58.62 117 GLU A C 1
ATOM 916 O O . GLU A 1 117 ? -1.925 -15.371 18.459 1.00 58.62 117 GLU A O 1
ATOM 921 N N . GLY A 1 118 ? 0.067 -14.359 18.588 1.00 58.84 118 GLY A N 1
ATOM 922 C CA . GLY A 1 118 ? 0.743 -15.219 17.606 1.00 58.84 118 GLY A CA 1
ATOM 923 C C . GLY A 1 118 ? 0.588 -14.884 16.116 1.00 58.84 118 GLY A C 1
ATOM 924 O O . GLY A 1 118 ? 1.286 -15.493 15.310 1.00 58.84 118 GLY A O 1
ATOM 925 N N . LYS A 1 119 ? -0.240 -13.910 15.717 1.00 68.31 119 LYS A N 1
ATOM 926 C CA . LYS A 1 119 ? -0.244 -13.363 14.342 1.00 68.31 119 LYS A CA 1
ATOM 927 C C . LYS A 1 119 ? 0.220 -11.912 14.377 1.00 68.31 119 LYS A C 1
ATOM 929 O O . LYS A 1 119 ? -0.152 -11.191 15.292 1.00 68.31 119 LYS A O 1
ATOM 934 N N . ARG A 1 120 ? 1.079 -11.503 13.443 1.00 78.31 120 ARG A N 1
ATOM 935 C CA . ARG A 1 120 ? 1.538 -10.116 13.277 1.00 78.31 120 ARG A CA 1
ATOM 936 C C . ARG A 1 120 ? 1.807 -9.869 11.803 1.00 78.31 120 ARG A C 1
ATOM 938 O O . ARG A 1 120 ? 2.308 -10.766 11.131 1.00 78.31 120 ARG A O 1
ATOM 945 N N . HIS A 1 121 ? 1.530 -8.657 11.336 1.00 91.31 121 HIS A N 1
ATOM 946 C CA . HIS A 1 121 ? 2.200 -8.172 10.137 1.00 91.31 121 HIS A CA 1
ATOM 947 C C . HIS A 1 121 ? 3.696 -8.062 10.453 1.00 91.31 121 HIS A C 1
ATOM 949 O O . HIS A 1 121 ? 4.069 -7.503 11.490 1.00 91.31 121 HIS A O 1
ATOM 955 N N . THR A 1 122 ? 4.548 -8.613 9.599 1.00 91.12 122 THR A N 1
ATOM 956 C CA . THR A 1 122 ? 5.997 -8.666 9.832 1.00 91.12 122 THR A CA 1
ATOM 957 C C . THR A 1 122 ? 6.750 -8.074 8.664 1.00 91.12 122 THR A C 1
ATOM 959 O O . THR A 1 122 ? 6.209 -7.949 7.568 1.00 91.12 122 THR A O 1
ATOM 962 N N . ASP A 1 123 ? 8.017 -7.747 8.892 1.00 92.19 123 ASP A N 1
ATOM 963 C CA . ASP A 1 123 ? 8.946 -7.548 7.787 1.00 92.19 123 ASP A CA 1
ATOM 964 C C . ASP A 1 123 ? 8.889 -8.767 6.846 1.00 92.19 123 ASP A C 1
ATOM 966 O O . ASP A 1 123 ? 8.780 -9.910 7.310 1.00 92.19 123 ASP A O 1
ATOM 970 N N . ALA A 1 124 ? 8.853 -8.517 5.538 1.00 92.44 124 ALA A N 1
ATOM 971 C CA . ALA A 1 124 ? 8.858 -9.576 4.536 1.00 92.44 124 ALA A CA 1
ATOM 972 C C . ALA A 1 124 ? 10.256 -10.196 4.366 1.00 92.44 124 ALA A C 1
ATOM 974 O O . ALA A 1 124 ? 10.366 -11.305 3.846 1.00 92.44 124 ALA A O 1
ATOM 975 N N . GLY A 1 125 ? 11.318 -9.513 4.798 1.00 89.25 125 GLY A N 1
ATOM 976 C CA . GLY A 1 125 ? 12.695 -9.940 4.617 1.00 89.25 125 GLY A CA 1
ATOM 977 C C . GLY A 1 125 ? 12.988 -10.275 3.156 1.00 89.25 125 GLY A C 1
ATOM 978 O O . GLY A 1 125 ? 12.638 -9.542 2.231 1.00 89.25 125 GLY A O 1
ATOM 979 N N . SER A 1 126 ? 13.571 -11.450 2.932 1.00 91.94 126 SER A N 1
ATOM 980 C CA . SER A 1 126 ? 13.888 -11.932 1.585 1.00 91.94 126 SER A CA 1
ATOM 981 C C . SER A 1 126 ? 12.722 -12.603 0.843 1.00 91.94 126 SER A C 1
ATOM 983 O O . SER A 1 126 ? 12.930 -13.054 -0.281 1.00 91.94 126 SER A O 1
ATOM 985 N N . ASP A 1 127 ? 11.499 -12.645 1.399 1.00 91.44 127 ASP A N 1
ATOM 986 C CA . ASP A 1 127 ? 10.354 -13.361 0.800 1.00 91.44 127 ASP A CA 1
ATOM 987 C C . ASP A 1 127 ? 10.049 -12.923 -0.641 1.00 91.44 127 ASP A C 1
ATOM 989 O O . ASP A 1 127 ? 9.592 -13.728 -1.448 1.00 91.44 127 ASP A O 1
ATOM 993 N N . MET A 1 128 ? 10.268 -11.644 -0.956 1.00 88.94 12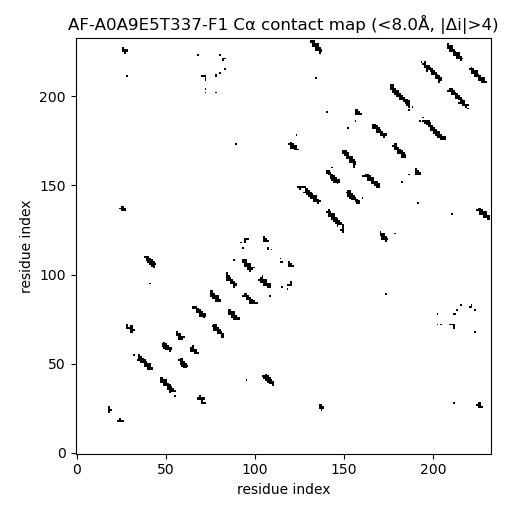8 MET A N 1
ATOM 994 C CA . MET A 1 128 ? 9.982 -11.087 -2.281 1.00 88.94 128 MET A CA 1
ATOM 995 C C . MET A 1 128 ? 11.170 -11.186 -3.246 1.00 88.94 128 MET A C 1
ATOM 997 O O . MET A 1 128 ? 10.997 -10.943 -4.440 1.00 88.94 128 MET A O 1
ATOM 1001 N N . VAL A 1 129 ? 12.367 -11.543 -2.770 1.00 91.38 129 VAL A N 1
ATOM 1002 C CA . VAL A 1 129 ? 13.588 -11.539 -3.587 1.00 91.38 129 VAL A CA 1
ATOM 1003 C C . VAL A 1 129 ? 13.501 -12.583 -4.702 1.00 91.38 129 VAL A C 1
ATOM 1005 O O . VAL A 1 129 ? 13.169 -13.743 -4.472 1.00 91.38 129 VAL A O 1
ATOM 1008 N N . GLY A 1 130 ? 13.821 -12.166 -5.926 1.00 86.25 130 GLY A N 1
ATOM 1009 C CA . GLY A 1 130 ? 13.665 -12.951 -7.151 1.00 86.25 130 GLY A CA 1
ATOM 1010 C C . GLY A 1 130 ? 12.290 -12.809 -7.810 1.00 86.25 130 GLY A C 1
ATOM 1011 O O . GLY A 1 130 ? 12.047 -13.442 -8.836 1.00 86.25 130 GLY A O 1
ATOM 1012 N N . THR A 1 131 ? 11.394 -11.991 -7.250 1.00 87.31 131 THR A N 1
ATOM 1013 C CA . THR A 1 131 ? 10.091 -11.700 -7.855 1.00 87.31 131 THR A CA 1
ATOM 1014 C C . THR A 1 131 ? 10.204 -10.529 -8.824 1.00 87.31 131 THR A C 1
ATOM 1016 O O . THR A 1 131 ? 10.636 -9.444 -8.440 1.00 87.31 131 THR A O 1
ATOM 1019 N N . SER A 1 132 ? 9.720 -10.724 -10.051 1.00 88.38 132 SER A N 1
ATOM 1020 C CA . SER A 1 132 ? 9.588 -9.669 -11.059 1.00 88.38 132 SE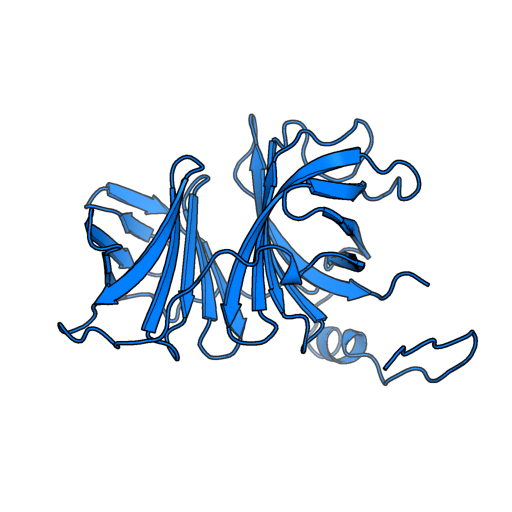R A CA 1
ATOM 1021 C C . SER A 1 132 ? 8.144 -9.572 -11.530 1.00 88.38 132 SER A C 1
ATOM 1023 O O . SER A 1 132 ? 7.533 -10.573 -11.906 1.00 88.38 132 SER A O 1
ATOM 1025 N N . VAL A 1 133 ? 7.575 -8.370 -11.501 1.00 84.31 133 VAL A N 1
ATOM 1026 C CA . VAL A 1 133 ? 6.159 -8.137 -11.806 1.00 84.31 133 VAL A CA 1
ATOM 1027 C C . VAL A 1 133 ? 5.954 -6.794 -12.501 1.00 84.31 133 VAL A C 1
ATOM 1029 O O . VAL A 1 133 ? 6.563 -5.793 -12.130 1.00 84.31 133 VAL A O 1
ATOM 1032 N N . SER A 1 134 ? 5.068 -6.760 -13.500 1.00 88.06 134 SER A N 1
ATOM 1033 C CA . SER A 1 134 ? 4.575 -5.514 -14.091 1.00 88.06 134 SER A CA 1
ATOM 1034 C C . SER A 1 134 ? 3.186 -5.207 -13.556 1.00 88.06 134 SER A C 1
ATOM 1036 O O . SER A 1 134 ? 2.233 -5.932 -13.834 1.00 88.06 134 SER A O 1
ATOM 1038 N N . TRP A 1 135 ? 3.052 -4.134 -12.789 1.00 88.00 135 TRP A N 1
ATOM 1039 C CA . TRP A 1 135 ? 1.771 -3.654 -12.290 1.00 88.00 135 TRP A CA 1
ATOM 1040 C C . TRP A 1 135 ? 1.165 -2.674 -13.290 1.00 88.00 135 TRP A C 1
ATOM 1042 O O . TRP A 1 135 ? 1.695 -1.586 -13.508 1.00 88.00 135 TRP A O 1
ATOM 1052 N N . VAL A 1 136 ? 0.042 -3.053 -13.894 1.00 84.94 136 VAL A N 1
ATOM 1053 C CA . VAL A 1 136 ? -0.667 -2.285 -14.921 1.00 84.94 136 VAL A CA 1
ATOM 1054 C C . VAL A 1 136 ? -1.857 -1.562 -14.296 1.00 84.94 136 VAL A C 1
ATOM 1056 O O . VAL A 1 136 ? -2.730 -2.173 -13.678 1.00 84.94 136 VAL A O 1
ATOM 1059 N N . LEU A 1 137 ? -1.903 -0.244 -14.472 1.00 76.69 137 LEU A N 1
ATOM 1060 C CA . LEU A 1 137 ? -3.006 0.616 -14.057 1.00 76.69 137 LEU A CA 1
ATOM 1061 C C . LEU A 1 137 ? -4.159 0.532 -15.066 1.00 76.69 137 LEU A C 1
ATOM 1063 O O . LEU A 1 137 ? -3.960 0.224 -16.241 1.00 76.69 137 LEU A O 1
ATOM 1067 N N . GLY A 1 138 ? -5.367 0.923 -14.652 1.00 63.41 138 GLY A N 1
ATOM 1068 C CA . GLY A 1 138 ? -6.559 0.913 -15.513 1.00 63.41 138 GLY A CA 1
ATOM 1069 C C . GLY A 1 138 ? -6.448 1.690 -16.837 1.00 63.41 138 GLY A C 1
ATOM 1070 O O . GLY A 1 138 ? -7.230 1.440 -17.742 1.00 63.41 138 GLY A O 1
ATOM 1071 N N . CYS A 1 139 ? -5.472 2.592 -16.979 1.00 65.75 139 CYS A N 1
ATOM 1072 C CA . CYS A 1 139 ? -5.197 3.336 -18.215 1.00 65.75 139 CYS A CA 1
ATOM 1073 C C . CYS A 1 139 ? -4.119 2.697 -19.118 1.00 65.75 139 CYS A C 1
ATOM 1075 O O . CYS A 1 139 ? -3.651 3.345 -20.051 1.00 65.75 139 CYS A O 1
ATOM 1077 N N . GLY A 1 140 ? -3.673 1.471 -18.823 1.00 69.62 140 GLY A N 1
ATOM 1078 C CA . GLY A 1 140 ? -2.656 0.738 -19.590 1.00 69.62 140 GLY A CA 1
ATOM 1079 C C . GLY A 1 140 ? -1.204 1.118 -19.278 1.00 69.62 140 GLY A C 1
ATOM 1080 O O . GLY A 1 140 ? -0.286 0.426 -19.708 1.00 69.62 140 GLY A O 1
ATOM 1081 N N . ARG A 1 141 ? -0.981 2.185 -18.501 1.00 77.12 141 ARG A N 1
ATOM 1082 C CA . ARG A 1 141 ? 0.341 2.523 -17.950 1.00 77.12 141 ARG A CA 1
ATOM 1083 C C . ARG A 1 141 ? 0.774 1.473 -16.936 1.00 77.12 141 ARG A C 1
ATOM 1085 O O . ARG A 1 141 ? -0.070 0.890 -16.261 1.00 77.12 141 ARG A O 1
ATOM 1092 N N . PHE A 1 142 ? 2.077 1.289 -16.791 1.00 83.56 142 PHE A N 1
ATOM 1093 C CA . PHE A 1 142 ? 2.652 0.283 -15.907 1.00 83.56 142 PHE A CA 1
ATOM 1094 C C . PHE A 1 142 ? 3.773 0.832 -15.020 1.00 83.56 142 PHE A C 1
ATOM 1096 O O . PHE A 1 142 ? 4.367 1.877 -15.307 1.00 83.56 142 PHE A O 1
ATOM 1103 N N . VAL A 1 143 ? 4.076 0.064 -13.977 1.00 87.12 143 VAL A N 1
ATOM 1104 C CA . VAL A 1 143 ? 5.327 0.113 -13.222 1.00 87.12 143 VAL A CA 1
ATOM 1105 C C . VAL A 1 143 ? 5.863 -1.314 -13.077 1.00 87.12 143 VAL A C 1
ATOM 1107 O O . VAL A 1 143 ? 5.127 -2.228 -12.706 1.00 87.12 143 VAL A O 1
ATOM 1110 N N . ASN A 1 144 ? 7.128 -1.521 -13.422 1.00 90.75 144 ASN A N 1
ATOM 1111 C CA . ASN A 1 144 ? 7.807 -2.806 -13.292 1.00 90.75 144 ASN A CA 1
ATOM 1112 C C . ASN A 1 144 ? 8.580 -2.812 -11.985 1.00 90.75 144 ASN A C 1
ATOM 1114 O O . ASN A 1 144 ? 9.363 -1.897 -11.764 1.00 90.75 144 ASN A O 1
ATOM 1118 N N . HIS A 1 145 ? 8.392 -3.833 -11.158 1.00 91.88 145 HIS A N 1
ATOM 1119 C CA . HIS A 1 145 ? 9.185 -4.065 -9.959 1.00 91.88 145 HIS A CA 1
ATOM 1120 C C . HIS A 1 145 ? 9.952 -5.377 -10.110 1.00 91.88 145 HIS A C 1
ATOM 1122 O O . HIS A 1 145 ? 9.335 -6.429 -10.273 1.00 91.88 145 HIS A O 1
ATOM 1128 N N . ASP A 1 146 ? 11.277 -5.307 -10.034 1.00 92.31 146 ASP A N 1
ATOM 1129 C CA . ASP A 1 146 ? 12.177 -6.455 -9.896 1.00 92.31 146 ASP A CA 1
ATOM 1130 C C . ASP A 1 146 ? 12.853 -6.382 -8.520 1.00 92.31 146 ASP A C 1
ATOM 1132 O O . ASP A 1 146 ? 13.703 -5.523 -8.253 1.00 92.31 146 ASP A O 1
ATOM 1136 N N . TYR A 1 147 ? 12.403 -7.242 -7.612 1.00 90.25 147 TYR A N 1
ATOM 1137 C CA . TYR A 1 147 ? 12.870 -7.317 -6.233 1.00 90.25 147 TYR A CA 1
ATOM 1138 C C . TYR A 1 147 ? 14.127 -8.188 -6.183 1.00 90.25 147 TYR A C 1
ATOM 1140 O O . TYR A 1 147 ? 14.047 -9.409 -6.085 1.00 90.25 147 TYR A O 1
ATOM 1148 N N . PHE A 1 148 ? 15.306 -7.575 -6.266 1.00 90.88 148 PHE A N 1
ATOM 1149 C CA . PHE A 1 148 ? 16.577 -8.304 -6.383 1.00 90.88 148 PHE A CA 1
ATOM 1150 C C . PHE A 1 148 ? 17.389 -8.353 -5.077 1.00 90.88 148 PHE A C 1
ATOM 1152 O O . PHE A 1 148 ? 18.280 -9.193 -4.949 1.00 90.88 148 PHE A O 1
ATOM 1159 N N . THR A 1 149 ? 17.083 -7.485 -4.107 1.00 93.81 149 THR A N 1
ATOM 1160 C CA . THR A 1 149 ? 17.532 -7.587 -2.708 1.00 93.81 149 THR A CA 1
ATOM 1161 C C . THR A 1 149 ? 16.370 -7.280 -1.765 1.00 93.81 149 THR A C 1
ATOM 1163 O O . THR A 1 149 ? 15.330 -6.786 -2.189 1.00 93.81 149 THR A O 1
ATOM 1166 N N . GLU A 1 150 ? 16.533 -7.594 -0.481 1.00 92.94 150 GLU A N 1
ATOM 1167 C CA . GLU A 1 150 ? 15.523 -7.349 0.561 1.00 92.94 150 GLU A CA 1
ATOM 1168 C C . GLU A 1 150 ? 15.156 -5.859 0.704 1.00 92.94 150 GLU A C 1
ATOM 1170 O O . GLU A 1 150 ? 14.000 -5.516 0.935 1.00 92.94 150 GLU A O 1
ATOM 1175 N N . ASP A 1 151 ? 16.129 -4.966 0.514 1.00 95.19 151 ASP A N 1
ATOM 1176 C CA . ASP A 1 151 ? 16.022 -3.527 0.770 1.00 95.19 151 ASP A CA 1
ATOM 1177 C C . ASP A 1 151 ? 15.937 -2.663 -0.500 1.00 95.19 151 ASP A C 1
ATOM 1179 O O . ASP A 1 151 ? 15.899 -1.431 -0.411 1.00 95.19 151 ASP A O 1
ATOM 1183 N N . LYS A 1 152 ? 15.964 -3.270 -1.696 1.00 96.00 152 LYS A N 1
ATOM 1184 C CA . LYS A 1 152 ? 15.973 -2.545 -2.974 1.00 96.00 152 LYS A CA 1
ATOM 1185 C C . LYS A 1 152 ? 15.147 -3.237 -4.042 1.00 96.00 152 LYS A C 1
ATOM 1187 O O . LYS A 1 152 ? 15.061 -4.458 -4.128 1.00 96.00 152 LYS A O 1
ATOM 1192 N N . VAL A 1 153 ? 14.606 -2.413 -4.924 1.00 95.25 153 VAL A N 1
ATOM 1193 C CA . VAL A 1 153 ? 13.841 -2.833 -6.093 1.00 95.25 153 VAL A CA 1
ATOM 1194 C C . VAL A 1 153 ? 14.380 -2.110 -7.321 1.00 95.25 153 VAL A C 1
ATOM 1196 O O . VAL A 1 153 ? 14.772 -0.945 -7.245 1.00 95.25 153 VAL A O 1
ATOM 1199 N N . ARG A 1 154 ? 14.434 -2.797 -8.459 1.00 94.31 154 ARG A N 1
ATOM 1200 C CA . ARG A 1 154 ? 14.602 -2.156 -9.764 1.00 94.31 154 ARG A CA 1
ATOM 1201 C C . ARG A 1 154 ? 13.231 -1.746 -10.271 1.00 94.31 154 ARG A C 1
ATOM 1203 O O . ARG A 1 154 ? 12.349 -2.594 -10.401 1.00 94.31 154 ARG A O 1
ATOM 1210 N N . VAL A 1 155 ? 13.062 -0.459 -10.546 1.00 92.75 155 VAL A N 1
ATOM 1211 C CA . VAL A 1 155 ? 11.795 0.117 -10.988 1.00 92.75 155 VAL A CA 1
ATOM 1212 C C . VAL A 1 155 ? 11.902 0.592 -12.424 1.00 92.75 155 VAL A C 1
ATOM 1214 O O . VAL A 1 155 ? 12.703 1.472 -12.723 1.00 92.75 155 VAL A O 1
ATOM 1217 N N . GLY A 1 156 ? 11.082 0.021 -13.301 1.00 90.44 156 GLY A N 1
ATOM 1218 C CA . GLY A 1 156 ? 10.852 0.539 -14.651 1.00 90.44 156 GLY A CA 1
ATOM 1219 C C . GLY A 1 156 ? 9.519 1.281 -14.713 1.00 90.44 156 GLY A C 1
ATOM 1220 O O . GLY A 1 156 ? 8.522 0.809 -14.163 1.00 90.44 156 GLY A O 1
ATOM 1221 N N . TRP A 1 157 ? 9.466 2.418 -15.399 1.00 84.75 157 TRP A N 1
ATOM 1222 C CA . TRP A 1 157 ? 8.300 3.307 -15.387 1.00 84.75 157 TRP A CA 1
ATOM 1223 C C . TRP A 1 157 ? 7.703 3.469 -16.776 1.00 84.75 157 TRP A C 1
ATOM 1225 O O . TRP A 1 157 ? 8.415 3.747 -17.728 1.00 84.75 157 TRP A O 1
ATOM 1235 N N . SER A 1 158 ? 6.381 3.422 -16.921 1.00 81.12 158 SER A N 1
ATOM 1236 C CA . SER A 1 158 ? 5.757 3.778 -18.199 1.00 81.12 158 SER A CA 1
ATOM 1237 C C . SER A 1 158 ? 6.057 5.236 -18.600 1.00 81.12 158 SER A C 1
ATOM 1239 O O . SER A 1 158 ? 5.879 6.137 -17.776 1.00 81.12 158 SER A O 1
ATOM 1241 N N . PRO A 1 159 ? 6.399 5.517 -19.873 1.00 75.62 159 PRO A N 1
ATOM 1242 C CA . PRO A 1 159 ? 6.479 4.575 -20.998 1.00 75.62 159 PRO A CA 1
ATOM 1243 C C . PRO A 1 159 ? 7.862 3.916 -21.185 1.00 75.62 159 PRO A C 1
ATOM 1245 O O . PRO A 1 159 ? 8.023 3.098 -22.084 1.00 75.62 159 PRO A O 1
ATOM 1248 N N . LYS A 1 160 ? 8.859 4.267 -20.371 1.00 68.00 160 LYS A N 1
ATOM 1249 C CA . LYS A 1 160 ? 10.250 3.807 -20.456 1.00 68.00 160 LYS A CA 1
ATOM 1250 C C . LYS A 1 160 ? 10.481 2.532 -19.623 1.00 68.00 160 LYS A C 1
ATOM 1252 O O . LYS A 1 160 ? 10.888 2.597 -18.467 1.00 68.00 160 LYS A O 1
ATOM 1257 N N . SER A 1 161 ? 10.229 1.353 -20.194 1.00 68.69 161 SER A N 1
ATOM 1258 C CA . SER A 1 161 ? 10.442 0.077 -19.480 1.00 68.69 161 SER A CA 1
ATOM 1259 C C . SER A 1 161 ? 11.905 -0.349 -19.348 1.00 68.69 161 SER A C 1
ATOM 1261 O O . SER A 1 161 ? 12.215 -1.105 -18.434 1.00 68.69 161 SER A O 1
ATOM 1263 N N . GLU A 1 162 ? 12.776 0.073 -20.269 1.00 65.31 162 GLU A N 1
ATOM 1264 C CA . GLU A 1 162 ? 14.168 -0.407 -20.351 1.00 65.31 162 GLU A CA 1
ATOM 1265 C C . GLU A 1 162 ? 15.110 0.302 -19.362 1.00 65.31 162 GLU A C 1
ATOM 1267 O O . GLU A 1 162 ? 16.138 -0.248 -18.974 1.00 65.31 162 GLU A O 1
ATOM 1272 N N . GLU A 1 163 ? 14.744 1.504 -18.909 1.00 64.12 163 GLU A N 1
ATOM 1273 C CA . GLU A 1 163 ? 15.480 2.256 -17.892 1.00 64.12 163 GLU A CA 1
ATOM 1274 C C . GLU A 1 163 ? 14.982 1.835 -16.503 1.00 64.12 163 GLU A C 1
ATOM 1276 O O . GLU A 1 163 ? 13.987 2.358 -16.000 1.00 64.12 163 GLU A O 1
ATOM 1281 N N . THR A 1 164 ? 15.646 0.850 -15.888 1.00 77.62 164 THR A N 1
ATOM 1282 C CA . THR A 1 164 ? 15.338 0.454 -14.508 1.00 77.62 164 THR A CA 1
ATOM 1283 C C . THR A 1 164 ? 16.198 1.217 -13.510 1.00 77.62 164 THR A C 1
ATOM 1285 O O . THR A 1 164 ? 17.426 1.096 -13.524 1.00 77.62 164 THR A O 1
ATOM 1288 N N . GLU A 1 165 ? 15.565 1.937 -12.594 1.00 87.81 165 GLU A N 1
ATOM 1289 C CA . GLU A 1 165 ? 16.241 2.623 -11.497 1.00 87.81 165 GLU A CA 1
ATOM 1290 C C . GLU A 1 165 ? 16.260 1.755 -10.242 1.00 87.81 165 GLU A C 1
ATOM 1292 O O . GLU A 1 165 ? 15.270 1.113 -9.899 1.00 87.81 165 GLU A O 1
ATOM 1297 N N . VAL A 1 166 ? 17.387 1.731 -9.533 1.00 94.56 166 VAL A N 1
ATOM 1298 C CA . VAL A 1 166 ? 17.480 1.031 -8.248 1.00 94.56 166 VAL A CA 1
ATOM 1299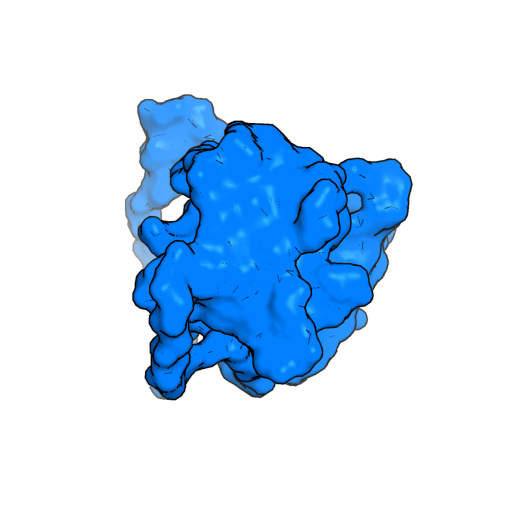 C C . VAL A 1 166 ? 16.975 1.956 -7.146 1.00 94.56 166 VAL A C 1
ATOM 1301 O O . VAL A 1 166 ? 17.601 2.976 -6.860 1.00 94.56 166 VAL A O 1
ATOM 1304 N N . MET A 1 167 ? 15.877 1.573 -6.500 1.00 95.06 167 MET A N 1
ATOM 1305 C CA . MET A 1 167 ? 15.225 2.350 -5.449 1.00 95.06 167 MET A CA 1
ATOM 1306 C C . MET A 1 167 ? 15.222 1.598 -4.114 1.00 95.06 167 MET A C 1
ATOM 1308 O O . MET A 1 167 ? 15.038 0.376 -4.110 1.00 95.06 167 MET A O 1
ATOM 1312 N N . PRO A 1 168 ? 15.400 2.297 -2.977 1.00 96.31 168 PRO A N 1
ATOM 1313 C CA . PRO A 1 168 ? 15.108 1.738 -1.665 1.00 96.31 168 PRO A CA 1
ATOM 1314 C C . PRO A 1 168 ? 13.678 1.196 -1.591 1.00 96.31 168 PRO A C 1
ATOM 1316 O O . PRO A 1 168 ? 12.716 1.855 -1.989 1.00 96.31 168 PRO A O 1
ATOM 1319 N N . CYS A 1 169 ? 13.547 -0.005 -1.048 1.00 95.31 169 CYS A N 1
ATOM 1320 C CA . CYS A 1 169 ? 12.293 -0.720 -0.914 1.00 95.31 169 CYS A CA 1
ATOM 1321 C C . CYS A 1 169 ? 12.173 -1.292 0.495 1.00 95.31 169 CYS A C 1
ATOM 1323 O O . CYS A 1 169 ? 13.140 -1.789 1.064 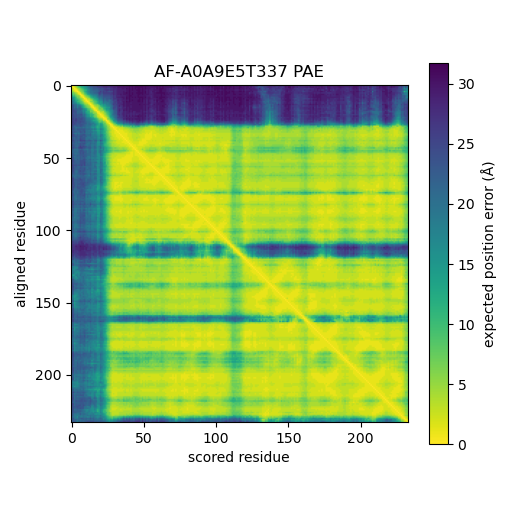1.00 95.31 169 CYS A O 1
ATOM 1325 N N . ARG A 1 170 ? 10.968 -1.241 1.056 1.00 95.62 170 ARG A N 1
ATOM 1326 C CA . ARG A 1 170 ? 10.597 -1.976 2.266 1.00 95.62 170 ARG A CA 1
ATOM 1327 C C . ARG A 1 170 ? 9.311 -2.730 2.002 1.00 95.62 170 ARG A C 1
ATOM 1329 O O . ARG A 1 170 ? 8.382 -2.164 1.429 1.00 95.62 170 ARG A O 1
ATOM 1336 N N . ALA A 1 171 ? 9.238 -3.971 2.455 1.00 95.88 171 ALA A N 1
ATOM 1337 C CA . ALA A 1 171 ? 8.055 -4.798 2.301 1.00 95.88 171 ALA A CA 1
ATOM 1338 C C . ALA A 1 171 ? 7.602 -5.348 3.654 1.00 95.88 171 ALA A C 1
ATOM 1340 O O . ALA A 1 171 ? 8.398 -5.838 4.449 1.00 95.88 171 ALA A O 1
ATOM 1341 N N . VAL A 1 172 ? 6.301 -5.273 3.909 1.00 96.88 172 VAL A N 1
ATOM 1342 C CA . VAL A 1 172 ? 5.649 -5.863 5.077 1.00 96.88 172 VAL A CA 1
ATOM 1343 C C . VAL A 1 172 ? 4.748 -6.983 4.587 1.00 96.88 172 VAL A C 1
ATOM 1345 O O . VAL A 1 172 ? 3.869 -6.759 3.753 1.00 96.88 172 VAL A O 1
ATOM 1348 N N . LYS A 1 173 ? 4.926 -8.186 5.124 1.00 95.50 173 LYS A N 1
ATOM 1349 C CA . LYS A 1 173 ? 4.010 -9.298 4.896 1.00 95.50 173 LYS A CA 1
ATOM 1350 C C . LYS A 1 173 ? 2.742 -9.077 5.715 1.00 95.50 173 LYS A C 1
ATOM 1352 O O . LYS A 1 173 ? 2.786 -9.043 6.944 1.00 95.50 173 LYS A O 1
ATOM 1357 N N . ILE A 1 174 ? 1.619 -8.917 5.018 1.00 95.06 174 ILE A N 1
ATOM 1358 C CA . ILE A 1 174 ? 0.305 -8.678 5.623 1.00 95.06 174 ILE A CA 1
ATOM 1359 C C . ILE A 1 174 ? -0.345 -10.022 5.944 1.00 95.06 174 ILE A C 1
ATOM 1361 O O . ILE A 1 174 ? -0.551 -10.346 7.108 1.00 95.06 174 ILE A O 1
ATOM 1365 N N . LYS A 1 175 ? -0.598 -10.848 4.922 1.00 91.56 175 LYS A N 1
ATOM 1366 C CA . LYS A 1 175 ? -1.073 -12.231 5.079 1.00 91.56 175 LYS A CA 1
ATOM 1367 C C . LYS A 1 175 ? -0.902 -13.033 3.802 1.00 91.56 175 LYS A C 1
ATOM 1369 O O . LYS A 1 175 ? -1.093 -12.485 2.728 1.00 91.56 175 LYS A O 1
ATOM 1374 N N . GLY A 1 176 ? -0.645 -14.340 3.901 1.00 88.94 176 GLY A N 1
ATOM 1375 C CA . GLY A 1 176 ? -0.538 -15.199 2.713 1.00 88.94 176 GLY A CA 1
ATOM 1376 C C . GLY A 1 176 ? 0.412 -14.598 1.670 1.00 88.94 176 GLY A C 1
ATOM 1377 O O . GLY A 1 176 ? 1.544 -14.261 2.017 1.00 88.94 176 GLY A O 1
ATOM 1378 N N . ALA A 1 177 ? -0.085 -14.416 0.443 1.00 89.62 177 ALA A N 1
ATOM 1379 C CA . ALA A 1 177 ? 0.606 -13.764 -0.670 1.00 89.62 177 ALA A CA 1
ATOM 1380 C C . ALA A 1 177 ? 0.325 -12.243 -0.781 1.00 89.62 177 ALA A C 1
ATOM 1382 O O . ALA A 1 177 ? 0.438 -11.663 -1.861 1.00 89.62 177 ALA A O 1
ATOM 1383 N N . VAL A 1 178 ? -0.078 -11.595 0.320 1.00 94.38 178 VAL A N 1
ATOM 1384 C CA . VAL A 1 178 ? -0.380 -10.159 0.397 1.00 94.38 178 VAL A CA 1
ATOM 1385 C C . VAL A 1 178 ? 0.750 -9.403 1.088 1.00 94.38 178 VAL A C 1
ATOM 1387 O O . VAL A 1 178 ? 1.066 -9.663 2.255 1.00 94.38 178 VAL A O 1
ATOM 1390 N N . TYR A 1 179 ? 1.298 -8.414 0.389 1.00 96.62 179 TYR A N 1
ATOM 1391 C CA . TYR A 1 179 ? 2.443 -7.618 0.823 1.00 96.62 179 TYR A CA 1
ATOM 1392 C C . TYR A 1 179 ? 2.138 -6.125 0.706 1.00 96.62 179 TYR A C 1
ATOM 1394 O O . TYR A 1 179 ? 1.573 -5.674 -0.287 1.00 96.62 179 TYR A O 1
ATOM 1402 N N . LEU A 1 180 ? 2.517 -5.344 1.715 1.00 97.94 180 LEU A N 1
ATOM 1403 C CA . LEU A 1 180 ? 2.547 -3.886 1.651 1.00 97.94 180 LEU A CA 1
ATOM 1404 C C . LEU A 1 180 ? 3.973 -3.450 1.328 1.00 97.94 180 LEU A C 1
ATOM 1406 O O . LEU A 1 180 ? 4.871 -3.594 2.154 1.00 97.94 180 LEU A O 1
ATOM 1410 N N . VAL A 1 181 ? 4.169 -2.904 0.138 1.00 97.12 181 VAL A N 1
ATOM 1411 C CA . VAL A 1 181 ? 5.461 -2.458 -0.371 1.00 97.12 181 VAL A CA 1
ATOM 1412 C C . VAL A 1 181 ? 5.525 -0.939 -0.358 1.00 97.12 181 VAL A C 1
ATOM 1414 O O . VAL A 1 181 ? 4.606 -0.267 -0.822 1.00 97.12 181 VAL A O 1
ATOM 1417 N N . VAL A 1 182 ? 6.634 -0.406 0.142 1.00 96.62 182 VAL A N 1
ATOM 1418 C CA . VAL A 1 182 ? 6.989 1.011 0.112 1.00 96.62 182 VAL A CA 1
ATOM 1419 C C . VAL A 1 182 ? 8.262 1.160 -0.703 1.00 96.62 182 VAL A C 1
ATOM 1421 O O . VAL A 1 182 ? 9.314 0.675 -0.293 1.00 96.62 182 VAL A O 1
ATOM 1424 N N . VAL A 1 183 ? 8.167 1.845 -1.836 1.00 95.44 183 VAL A N 1
ATOM 1425 C CA . VAL A 1 183 ? 9.310 2.223 -2.668 1.00 95.44 183 VAL A CA 1
ATOM 1426 C C . VAL A 1 183 ? 9.560 3.710 -2.473 1.00 95.44 183 VAL A C 1
ATOM 1428 O O . VAL A 1 183 ? 8.657 4.518 -2.685 1.00 95.44 183 VAL A O 1
ATOM 1431 N N . GLU A 1 184 ? 10.765 4.067 -2.046 1.00 94.19 184 GLU A N 1
ATOM 1432 C CA . GLU A 1 184 ? 11.188 5.454 -1.837 1.00 94.19 184 GLU A CA 1
ATOM 1433 C C . GLU A 1 184 ? 12.084 5.868 -3.008 1.00 94.19 184 GLU A C 1
ATOM 1435 O O . GLU A 1 184 ? 13.024 5.154 -3.351 1.00 94.19 184 GLU A O 1
ATOM 1440 N N . GLY A 1 185 ? 11.830 7.019 -3.621 1.00 89.12 185 GLY A N 1
ATOM 1441 C CA . GLY A 1 185 ? 12.619 7.477 -4.759 1.00 89.12 185 GLY A CA 1
ATOM 1442 C C . GLY A 1 185 ? 11.899 8.482 -5.645 1.00 89.12 185 GLY A C 1
ATOM 1443 O O . GLY A 1 185 ? 10.669 8.512 -5.719 1.00 89.12 185 GLY A O 1
ATOM 1444 N N . GLY A 1 186 ? 12.704 9.311 -6.311 1.00 85.25 186 GLY A N 1
ATOM 1445 C CA . GLY A 1 186 ? 12.252 10.161 -7.407 1.00 85.25 186 GLY A CA 1
ATOM 1446 C C . GLY A 1 186 ? 11.817 9.327 -8.608 1.00 85.25 186 GLY A C 1
ATOM 1447 O O . GLY A 1 186 ? 12.251 8.192 -8.753 1.00 85.25 186 GLY A O 1
ATOM 1448 N N . VAL A 1 187 ? 10.983 9.894 -9.474 1.00 83.44 187 VAL A N 1
ATOM 1449 C CA . VAL A 1 187 ? 10.671 9.296 -10.781 1.00 83.44 187 VAL A CA 1
ATOM 1450 C C . VAL A 1 187 ? 11.483 9.999 -11.875 1.00 83.44 187 VAL A C 1
ATOM 1452 O O . VAL A 1 187 ? 11.648 11.220 -11.786 1.00 83.44 187 VAL A O 1
ATOM 1455 N N . PRO A 1 188 ? 11.975 9.282 -12.902 1.00 82.00 188 PRO A N 1
ATOM 1456 C CA . PRO A 1 188 ? 12.740 9.894 -13.981 1.00 82.00 188 PRO A CA 1
ATOM 1457 C C . PRO A 1 188 ? 11.901 10.868 -14.812 1.00 82.00 188 PRO A C 1
ATOM 1459 O O . PRO A 1 188 ? 10.683 10.727 -14.944 1.00 82.00 188 PRO A O 1
ATOM 1462 N N . ASP A 1 189 ? 12.562 11.821 -15.467 1.00 77.88 189 ASP A N 1
ATOM 1463 C CA . ASP A 1 189 ? 11.886 12.729 -16.390 1.00 77.88 189 ASP A CA 1
ATOM 1464 C C . ASP A 1 189 ? 11.304 11.986 -17.607 1.00 77.88 189 ASP A C 1
ATOM 1466 O O . ASP A 1 189 ? 11.896 11.058 -18.180 1.00 77.88 189 ASP A O 1
ATOM 1470 N N . GLY A 1 190 ? 10.129 12.442 -18.047 1.00 72.94 190 GLY A N 1
ATOM 1471 C CA . GLY A 1 190 ? 9.437 11.898 -19.218 1.00 72.94 190 GLY A CA 1
ATOM 1472 C C . GLY A 1 190 ? 8.662 10.602 -18.962 1.00 72.94 190 GLY A C 1
ATOM 1473 O O . GLY A 1 190 ? 8.246 9.949 -19.921 1.00 72.94 190 GLY A O 1
ATOM 1474 N N . VAL A 1 191 ? 8.453 10.223 -17.699 1.00 80.00 191 VAL A N 1
ATOM 1475 C CA . VAL A 1 191 ? 7.550 9.129 -17.312 1.00 80.00 191 VAL A CA 1
ATOM 1476 C C . VAL A 1 191 ? 6.147 9.653 -16.996 1.00 80.00 191 VAL A C 1
ATOM 1478 O O . VAL A 1 191 ? 5.913 10.852 -16.882 1.00 80.00 191 VAL A O 1
ATOM 1481 N N . CYS A 1 192 ? 5.178 8.748 -16.880 1.00 73.56 192 CYS A N 1
ATOM 1482 C CA . CYS A 1 192 ? 3.779 9.108 -16.635 1.00 73.56 192 CYS A CA 1
ATOM 1483 C C . CYS A 1 192 ? 3.416 9.307 -15.153 1.00 73.56 192 CYS A C 1
ATOM 1485 O O . CYS A 1 192 ? 2.258 9.606 -14.857 1.00 73.56 192 CYS A O 1
ATOM 1487 N N . ALA A 1 193 ? 4.350 9.091 -14.229 1.00 73.88 193 ALA A N 1
ATOM 1488 C CA . ALA A 1 193 ? 4.147 9.405 -12.819 1.00 73.88 193 ALA A CA 1
ATOM 1489 C C . ALA A 1 193 ? 4.202 10.933 -12.593 1.00 73.88 193 ALA A C 1
ATOM 1491 O O . ALA A 1 193 ? 4.895 11.626 -13.340 1.00 73.88 193 ALA A O 1
ATOM 1492 N N . PRO A 1 194 ? 3.490 11.483 -11.589 1.00 76.88 194 PRO A N 1
ATOM 1493 C CA . PRO A 1 194 ? 3.547 12.911 -11.287 1.00 76.88 194 PRO A CA 1
ATOM 1494 C C . PRO A 1 194 ? 4.976 13.394 -11.010 1.00 76.88 194 PRO A C 1
ATOM 1496 O O . PRO A 1 194 ? 5.730 12.746 -10.277 1.00 76.88 194 PRO A O 1
ATOM 1499 N N . ALA A 1 195 ? 5.332 14.560 -11.552 1.00 75.88 195 ALA A N 1
ATOM 1500 C CA . ALA A 1 195 ? 6.586 15.223 -11.210 1.00 75.88 195 ALA A CA 1
ATOM 1501 C C . ALA A 1 195 ? 6.646 15.492 -9.697 1.00 75.88 195 ALA A C 1
ATOM 1503 O O . ALA A 1 195 ? 5.646 15.867 -9.087 1.00 75.88 195 ALA A O 1
ATOM 1504 N N . GLY A 1 196 ? 7.816 15.280 -9.093 1.00 81.44 196 GLY A N 1
ATOM 1505 C CA . GLY A 1 196 ? 7.991 15.405 -7.645 1.00 81.44 196 GLY A CA 1
ATOM 1506 C C . GLY A 1 196 ? 7.545 14.181 -6.841 1.00 81.44 196 GLY A C 1
ATOM 1507 O O . GLY A 1 196 ? 7.588 14.239 -5.612 1.00 81.44 196 GLY A O 1
ATOM 1508 N N . THR A 1 197 ? 7.143 13.079 -7.496 1.00 87.00 197 THR A N 1
ATOM 1509 C CA . THR A 1 197 ? 6.942 11.785 -6.821 1.00 87.00 197 THR A CA 1
ATOM 1510 C C . THR A 1 197 ? 8.200 11.432 -6.042 1.00 87.00 197 THR A C 1
ATOM 1512 O O . THR A 1 197 ? 9.295 11.486 -6.591 1.00 87.00 197 THR A O 1
ATOM 1515 N N . SER A 1 198 ? 8.034 11.085 -4.769 1.00 91.19 198 SER A N 1
ATOM 1516 C CA . SER A 1 198 ? 9.134 10.672 -3.898 1.00 91.19 198 SER A CA 1
ATOM 1517 C C . SER A 1 198 ? 8.905 9.304 -3.268 1.00 91.19 198 SER A C 1
ATOM 1519 O O . SER A 1 198 ? 9.819 8.767 -2.648 1.00 91.19 198 SER A O 1
ATOM 1521 N N . ARG A 1 199 ? 7.680 8.767 -3.348 1.00 93.06 199 ARG A N 1
ATOM 1522 C CA . ARG A 1 199 ? 7.326 7.488 -2.734 1.00 93.06 199 ARG A CA 1
ATOM 1523 C C . ARG A 1 199 ? 6.081 6.867 -3.358 1.00 93.06 199 ARG A C 1
ATOM 1525 O O . ARG A 1 199 ? 5.081 7.556 -3.576 1.00 93.06 199 ARG A O 1
ATOM 1532 N N . VAL A 1 200 ? 6.117 5.551 -3.545 1.00 93.44 200 VAL A N 1
ATOM 1533 C CA . VAL A 1 200 ? 4.989 4.715 -3.975 1.00 93.44 200 VAL A CA 1
ATOM 1534 C C . VAL A 1 200 ? 4.715 3.655 -2.912 1.00 93.44 200 VAL A C 1
ATOM 1536 O O . VAL A 1 200 ? 5.619 2.934 -2.499 1.00 93.44 200 VAL A O 1
ATOM 1539 N N . ILE A 1 201 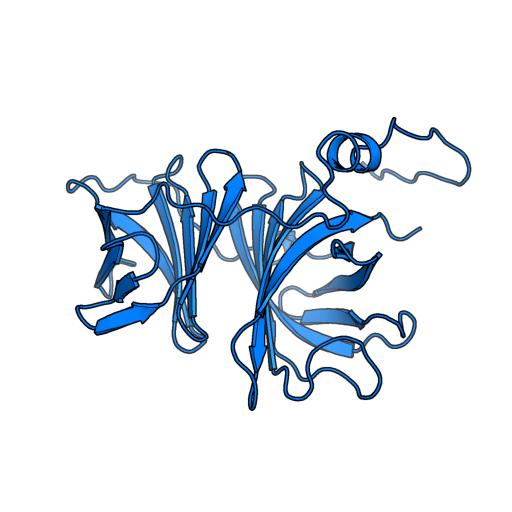? 3.464 3.561 -2.460 1.00 96.19 201 ILE A N 1
ATOM 1540 C CA . ILE A 1 201 ? 3.025 2.593 -1.449 1.00 96.19 201 ILE A CA 1
ATOM 1541 C C . ILE A 1 201 ? 1.961 1.698 -2.077 1.00 96.19 201 ILE A C 1
ATOM 1543 O O . ILE A 1 201 ? 0.935 2.196 -2.533 1.00 96.19 201 ILE A O 1
ATOM 1547 N N . MET A 1 202 ? 2.176 0.386 -2.095 1.00 96.19 202 MET A N 1
ATOM 1548 C CA . MET A 1 202 ? 1.287 -0.574 -2.753 1.00 96.19 202 MET A CA 1
ATOM 1549 C C . MET A 1 202 ? 0.989 -1.752 -1.838 1.00 96.19 202 MET A C 1
ATOM 1551 O O . MET A 1 202 ? 1.900 -2.430 -1.381 1.00 96.19 202 MET A O 1
ATOM 1555 N N . LEU A 1 203 ? -0.290 -2.037 -1.626 1.00 97.38 203 LEU A N 1
ATOM 1556 C CA . LEU A 1 203 ? -0.755 -3.313 -1.108 1.00 97.38 203 LEU A CA 1
ATOM 1557 C C . LEU A 1 203 ? -1.032 -4.244 -2.291 1.00 97.38 203 LEU A C 1
ATOM 1559 O O . LEU A 1 203 ? -1.926 -3.992 -3.101 1.00 97.38 203 LEU A O 1
ATOM 1563 N N . GLN A 1 204 ? -0.232 -5.295 -2.390 1.00 94.25 204 GLN A N 1
ATOM 1564 C CA . GLN A 1 204 ? -0.149 -6.213 -3.518 1.00 94.25 204 GLN A CA 1
ATOM 1565 C C . GLN A 1 204 ? -0.643 -7.591 -3.086 1.00 94.25 204 GLN A C 1
ATOM 1567 O O . GLN A 1 204 ? -0.202 -8.094 -2.058 1.00 94.25 204 GLN A O 1
ATOM 1572 N N . ASP A 1 205 ? -1.535 -8.197 -3.863 1.00 91.06 205 ASP A N 1
ATOM 1573 C CA . ASP A 1 205 ? -1.988 -9.580 -3.701 1.00 91.06 205 ASP A CA 1
ATOM 1574 C C . ASP A 1 205 ? -1.475 -10.396 -4.891 1.00 91.06 205 ASP A C 1
ATOM 1576 O O . ASP A 1 205 ? -1.934 -10.216 -6.024 1.00 91.06 205 ASP A O 1
ATOM 1580 N N . TYR A 1 206 ? -0.507 -11.273 -4.628 1.00 84.38 206 TYR A N 1
ATOM 1581 C CA . TYR A 1 206 ? 0.141 -12.109 -5.639 1.00 84.38 206 TYR A CA 1
ATOM 1582 C C . TYR A 1 206 ? -0.654 -13.371 -5.995 1.00 84.38 206 TYR A C 1
ATOM 1584 O O . TYR A 1 206 ? -0.446 -13.919 -7.073 1.00 84.38 206 TYR A O 1
ATOM 1592 N N . ASP A 1 207 ? -1.604 -13.810 -5.161 1.00 83.12 207 ASP A N 1
ATOM 1593 C CA . ASP A 1 207 ? -2.493 -14.924 -5.523 1.00 83.12 207 ASP A CA 1
ATOM 1594 C C . ASP A 1 207 ? -3.525 -14.463 -6.559 1.00 83.12 207 ASP A C 1
ATOM 1596 O O . ASP A 1 207 ? -3.872 -15.184 -7.496 1.00 83.12 207 ASP A O 1
ATOM 1600 N N . ARG A 1 208 ? -4.031 -13.237 -6.391 1.00 82.56 208 ARG A N 1
ATOM 1601 C CA . ARG A 1 208 ? -5.039 -12.637 -7.279 1.00 82.56 208 ARG A CA 1
ATOM 1602 C C . ARG A 1 208 ? -4.444 -11.751 -8.359 1.00 82.56 208 ARG A C 1
ATOM 1604 O O . ARG A 1 208 ? -5.177 -11.342 -9.257 1.00 82.56 208 ARG A O 1
ATOM 1611 N N . MET A 1 209 ? -3.148 -11.459 -8.275 1.00 84.94 209 MET A N 1
ATOM 1612 C CA . MET A 1 209 ? -2.425 -10.608 -9.216 1.00 84.94 209 MET A CA 1
ATOM 1613 C C . MET A 1 209 ? -3.068 -9.216 -9.341 1.00 84.94 209 MET A C 1
ATOM 1615 O O . MET A 1 209 ? -3.271 -8.703 -10.440 1.00 84.94 209 MET A O 1
ATOM 1619 N N . ILE A 1 210 ? -3.398 -8.598 -8.202 1.00 87.31 210 ILE A N 1
ATOM 1620 C CA . ILE A 1 210 ? -4.025 -7.266 -8.096 1.00 87.31 210 ILE A CA 1
ATOM 1621 C C . ILE A 1 210 ? -3.307 -6.398 -7.067 1.00 87.31 210 ILE A C 1
ATOM 1623 O O . ILE A 1 210 ? -2.658 -6.903 -6.153 1.00 87.31 210 ILE A O 1
ATOM 1627 N N . PHE A 1 211 ? -3.464 -5.082 -7.182 1.00 92.19 211 PHE A N 1
ATOM 1628 C CA . PHE A 1 211 ? -2.962 -4.155 -6.174 1.00 92.19 211 PHE A CA 1
ATOM 1629 C C . PHE A 1 211 ? -3.877 -2.946 -5.987 1.00 92.19 211 PHE A C 1
ATOM 1631 O O . PHE A 1 211 ? -4.620 -2.536 -6.885 1.00 92.19 211 PHE A O 1
ATOM 1638 N N . VAL A 1 212 ? -3.742 -2.332 -4.817 1.00 93.00 212 VAL A N 1
ATOM 1639 C CA . VAL A 1 212 ? -4.200 -0.976 -4.503 1.00 93.00 212 VAL A CA 1
ATOM 1640 C C . VAL A 1 212 ? -3.039 -0.222 -3.866 1.00 93.00 212 VAL A C 1
ATOM 1642 O O . VAL A 1 212 ? -2.153 -0.831 -3.274 1.00 93.00 212 VAL A O 1
ATOM 1645 N N . GLY A 1 213 ? -3.001 1.095 -3.981 1.00 93.31 213 GLY A N 1
ATOM 1646 C CA . GLY A 1 213 ? -1.882 1.866 -3.466 1.00 93.31 213 GLY A CA 1
ATOM 1647 C C . GLY A 1 213 ? -2.070 3.365 -3.586 1.00 93.31 213 GLY A C 1
ATOM 1648 O O . GLY A 1 213 ? -3.140 3.855 -3.954 1.00 93.31 213 GLY A O 1
ATOM 1649 N N . CYS A 1 214 ? -0.999 4.096 -3.310 1.00 90.81 214 CYS A N 1
ATOM 1650 C CA . CYS A 1 214 ? -0.915 5.522 -3.559 1.00 90.81 214 CYS A CA 1
ATOM 1651 C C . CYS A 1 214 ? 0.491 5.951 -3.997 1.00 90.81 214 CYS A C 1
ATOM 1653 O O . CYS A 1 214 ? 1.496 5.307 -3.690 1.00 90.81 214 CYS A O 1
ATOM 1655 N N . VAL A 1 215 ? 0.539 7.070 -4.715 1.00 89.81 215 VAL A N 1
ATOM 1656 C CA . VAL A 1 215 ? 1.758 7.784 -5.097 1.00 89.81 215 VAL A CA 1
ATOM 1657 C C . VAL A 1 215 ? 1.783 9.101 -4.333 1.00 89.81 215 VAL A C 1
ATOM 1659 O O . VAL A 1 215 ? 0.796 9.839 -4.327 1.00 89.81 215 VAL A O 1
ATOM 1662 N N . THR A 1 216 ? 2.901 9.391 -3.674 1.00 89.94 216 THR A N 1
ATOM 1663 C CA . THR A 1 216 ? 3.088 10.585 -2.840 1.00 89.94 216 THR A CA 1
ATOM 1664 C C . THR A 1 216 ? 4.361 11.323 -3.239 1.00 89.94 216 THR A C 1
ATOM 1666 O O . THR A 1 216 ? 5.323 10.710 -3.708 1.00 89.94 216 THR A O 1
ATOM 1669 N N . GLY A 1 217 ? 4.374 12.640 -3.057 1.00 87.19 217 GLY A N 1
ATOM 1670 C CA . GLY A 1 217 ? 5.496 13.480 -3.447 1.00 87.19 217 GLY A CA 1
ATOM 1671 C C . GLY A 1 217 ? 5.265 14.953 -3.134 1.00 87.19 217 GLY A C 1
ATOM 1672 O O . GLY A 1 217 ? 4.254 15.322 -2.539 1.00 87.19 217 GLY A O 1
ATOM 1673 N N . ALA A 1 218 ? 6.219 15.792 -3.524 1.00 85.94 218 ALA A N 1
ATOM 1674 C CA . ALA A 1 218 ? 6.122 17.236 -3.363 1.00 85.94 218 ALA A CA 1
ATOM 1675 C C . ALA A 1 218 ? 5.383 17.871 -4.548 1.00 85.94 218 ALA A C 1
ATOM 1677 O O . ALA A 1 218 ? 5.624 17.519 -5.699 1.00 85.94 218 ALA A O 1
ATOM 1678 N N . GLY A 1 219 ? 4.527 18.857 -4.267 1.00 81.94 219 GLY A N 1
ATOM 1679 C CA . GLY A 1 219 ? 3.879 19.670 -5.301 1.00 81.94 219 GLY A CA 1
ATOM 1680 C C . GLY A 1 219 ? 2.591 19.090 -5.896 1.00 81.94 219 GLY A C 1
ATOM 1681 O O . GLY A 1 219 ? 2.071 19.672 -6.844 1.00 81.94 219 GLY A O 1
ATOM 1682 N N . PHE A 1 220 ? 2.058 17.992 -5.349 1.00 80.12 220 PHE A N 1
ATOM 1683 C CA . PHE A 1 220 ? 0.751 17.448 -5.730 1.00 80.12 220 PHE A CA 1
ATOM 1684 C C . PHE A 1 220 ? 0.080 16.694 -4.573 1.00 80.12 220 PHE A C 1
ATOM 1686 O O . PHE A 1 220 ? 0.749 16.213 -3.657 1.00 80.12 220 PHE A O 1
ATOM 1693 N N . ASP A 1 221 ? -1.247 16.571 -4.637 1.00 79.38 221 ASP A N 1
ATOM 1694 C CA . ASP A 1 221 ? -2.010 15.769 -3.682 1.00 79.38 221 ASP A CA 1
ATOM 1695 C C . ASP A 1 221 ? -1.793 14.265 -3.926 1.00 79.38 221 ASP A C 1
ATOM 1697 O O . ASP A 1 221 ? -1.877 13.817 -5.071 1.00 79.38 221 ASP A O 1
ATOM 1701 N N . PRO A 1 222 ? -1.575 13.452 -2.876 1.00 84.31 222 PRO A N 1
ATOM 1702 C CA . PRO A 1 222 ? -1.428 12.004 -2.981 1.00 84.31 222 PRO A CA 1
ATOM 1703 C C . PRO A 1 222 ? -2.481 11.312 -3.855 1.00 84.31 222 PRO A C 1
ATOM 1705 O O . PRO A 1 222 ? -3.683 11.341 -3.569 1.00 84.31 222 PRO A O 1
ATOM 1708 N N . VAL A 1 223 ? -2.012 10.608 -4.885 1.00 85.06 223 VAL A N 1
ATOM 1709 C CA . VAL A 1 223 ? -2.865 9.976 -5.898 1.00 85.06 223 VAL A CA 1
ATOM 1710 C C . VAL A 1 223 ? -3.093 8.514 -5.546 1.00 85.06 223 VAL A C 1
ATOM 1712 O O . VAL A 1 223 ? -2.137 7.754 -5.412 1.00 85.06 223 VAL A O 1
ATOM 1715 N N . MET A 1 224 ? -4.356 8.104 -5.429 1.00 86.75 224 MET A N 1
ATOM 1716 C CA . MET A 1 224 ? -4.721 6.694 -5.277 1.00 86.75 224 MET A CA 1
ATOM 1717 C C . MET A 1 224 ? -4.537 5.948 -6.600 1.00 86.75 224 MET A C 1
ATOM 1719 O O . MET A 1 224 ? -4.944 6.427 -7.657 1.00 86.75 224 MET A O 1
ATOM 1723 N N . ILE A 1 225 ? -3.951 4.755 -6.538 1.00 86.44 225 ILE A N 1
ATOM 1724 C CA . ILE A 1 225 ? -3.727 3.886 -7.693 1.00 86.44 225 ILE A CA 1
ATOM 1725 C C . ILE A 1 225 ? -4.252 2.484 -7.408 1.00 86.44 225 ILE A C 1
ATOM 1727 O O . ILE A 1 225 ? -4.271 2.017 -6.272 1.00 86.44 225 ILE A O 1
ATOM 1731 N N . SER A 1 226 ? -4.687 1.797 -8.453 1.00 87.81 226 SER A N 1
ATOM 1732 C CA . SER A 1 226 ? -5.003 0.375 -8.390 1.00 87.81 226 SER A CA 1
ATOM 1733 C C . SER A 1 226 ? -4.891 -0.241 -9.775 1.00 87.81 226 SER A C 1
ATOM 1735 O O . SER A 1 226 ? -4.819 0.471 -10.784 1.00 87.81 226 SER A O 1
ATOM 1737 N N . GLY A 1 227 ? -4.813 -1.563 -9.815 1.00 85.62 227 GLY A N 1
ATOM 1738 C CA . GLY A 1 227 ? -4.518 -2.263 -11.048 1.00 85.62 227 GLY A CA 1
ATOM 1739 C C . GLY A 1 227 ? -4.361 -3.760 -10.853 1.00 85.62 227 GLY A C 1
ATOM 1740 O O . GLY A 1 227 ? -4.754 -4.330 -9.830 1.00 85.62 227 GLY A O 1
ATOM 1741 N N . TYR A 1 228 ? -3.776 -4.386 -11.861 1.00 83.69 228 TYR A N 1
ATOM 1742 C CA . TYR A 1 228 ? -3.520 -5.819 -11.918 1.00 83.69 228 TYR A CA 1
ATOM 1743 C C . TYR A 1 228 ? -2.099 -6.082 -12.406 1.00 83.69 228 TYR A C 1
ATOM 1745 O O . TYR A 1 228 ? -1.471 -5.210 -13.006 1.00 83.69 228 TYR A O 1
ATOM 1753 N N . ALA A 1 229 ? -1.568 -7.267 -12.134 1.00 80.44 229 ALA A N 1
ATOM 1754 C CA . ALA A 1 229 ? -0.277 -7.662 -12.664 1.00 80.44 229 ALA A CA 1
ATOM 1755 C C . ALA A 1 229 ? -0.415 -8.236 -14.074 1.00 80.44 229 ALA A C 1
ATOM 1757 O O . ALA A 1 229 ? -1.324 -9.013 -14.376 1.00 80.44 229 ALA A O 1
ATOM 1758 N N . ARG A 1 230 ? 0.557 -7.907 -14.919 1.00 68.56 230 ARG A N 1
ATOM 1759 C CA . ARG A 1 230 ? 0.888 -8.653 -16.126 1.00 68.56 230 ARG A CA 1
ATOM 1760 C C . ARG A 1 230 ? 2.243 -9.336 -15.893 1.00 68.56 230 ARG A C 1
ATOM 1762 O O . ARG A 1 230 ? 3.159 -8.681 -15.391 1.00 68.56 230 ARG A O 1
ATOM 1769 N N . PRO A 1 231 ? 2.401 -10.622 -16.244 1.00 51.06 231 PRO A N 1
ATOM 1770 C CA . PRO A 1 231 ? 3.714 -11.251 -16.232 1.00 51.06 231 PRO A CA 1
ATOM 1771 C C . PRO A 1 231 ? 4.654 -10.510 -17.190 1.00 51.06 231 PRO A C 1
ATOM 1773 O O . PRO A 1 231 ? 4.243 -10.138 -18.295 1.00 51.06 231 PRO A O 1
ATOM 1776 N N . LEU A 1 232 ? 5.897 -10.298 -16.763 1.00 51.25 232 LEU A N 1
ATOM 1777 C CA . LEU A 1 232 ? 6.981 -9.926 -17.666 1.00 51.25 232 LEU A CA 1
ATOM 1778 C C . LEU A 1 232 ? 7.408 -11.218 -18.371 1.00 51.25 232 LEU A C 1
ATOM 1780 O O . LEU A 1 232 ? 7.740 -12.189 -17.692 1.00 51.25 232 LEU A O 1
ATOM 1784 N N . GLY A 1 233 ? 7.248 -11.249 -19.696 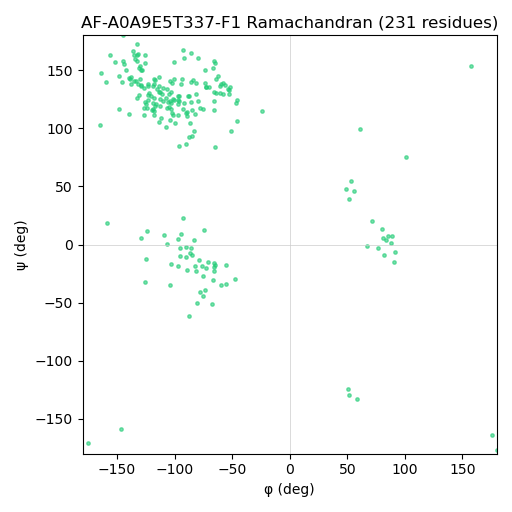1.00 46.00 233 GLY A N 1
ATOM 1785 C CA . GLY A 1 233 ? 7.729 -12.351 -20.535 1.00 46.00 233 GLY A CA 1
ATOM 1786 C C . GLY A 1 233 ? 9.245 -12.378 -20.606 1.00 46.00 233 GLY A C 1
ATOM 1787 O O . GLY A 1 233 ? 9.853 -11.303 -20.393 1.00 46.00 233 GLY A O 1
#

Nearest PDB structures (foldseek):
  4q51-assembly1_A  TM=7.814E-01  e=7.101E-09  Burkholderia cenocepacia J2315
  1dml-assembly1_A  TM=1.779E-01  e=1.557E-01  Human alphaherpesvirus 1
  1dml-assembly2_C  TM=1.758E-01  e=1.721E-01  Human alphaherpesvirus 1

Solvent-accessible surface area (backbone atoms only — not comparable to full-atom values): 12822 Å² total; per-residue (Å²): 136,87,85,80,85,75,92,85,80,78,89,69,84,52,74,74,61,60,31,55,79,70,71,41,85,41,53,59,74,62,81,48,54,85,57,40,70,40,58,34,39,34,32,65,84,86,55,79,44,41,40,34,26,68,42,80,48,39,28,25,55,71,83,44,78,39,59,44,50,32,37,62,77,50,103,45,33,35,45,33,38,40,73,90,28,38,40,38,40,31,68,79,76,47,29,29,40,36,37,53,94,89,41,79,47,50,23,38,43,30,78,81,81,68,80,76,80,95,68,70,49,38,77,34,58,61,76,55,44,79,44,64,43,28,42,31,33,34,84,74,46,42,40,32,44,34,22,77,42,57,55,31,28,34,40,16,40,28,83,48,64,86,61,59,47,83,30,48,30,46,45,32,33,61,53,96,60,24,35,40,36,39,38,44,45,74,68,69,90,89,41,76,67,66,79,51,31,38,33,40,38,36,43,34,31,66,85,76,36,34,37,37,36,36,42,31,44,56,95,57,80,60,41,78,44,31,31,34,56,44,83,71,129